Protein AF-W1IWT3-F1 (afdb_monomer)

Organism: NCBI:txid1427518

Foldseek 3Di:
DVCQVVVVPDDPDDLVNQLLVLLLVLLLLVLLALVVAPPDDPVLSQVLLLLSLLSNVVSTPDDPCVSPQWDDDQLFIARPPVRHGPLVVLLCVLVVCLVCVVVCVVPDPDHNVVSVVVNVVVNVSNCSSSNNDHRDADDDDPVCNPLSCLLSHLNVVVVCCVVDVLVLLVVLLVLLVCLVPDPVSVSSSLSNLVSCLSVPCQVPVCVVVVNCVSCVVPVVSSLSSLCSNVSNYCSNVVSCVVVVDPVVVVCVSVVSVVVVVVD

Structure (mmCIF, N/CA/C/O backbone):
data_AF-W1IWT3-F1
#
_entry.id   AF-W1IWT3-F1
#
loop_
_atom_site.group_PDB
_atom_site.id
_atom_site.type_symbol
_atom_site.label_atom_id
_atom_site.label_alt_id
_atom_site.label_comp_id
_atom_site.label_asym_id
_atom_site.label_entity_id
_atom_site.label_seq_id
_atom_site.pdbx_PDB_ins_code
_atom_site.Cartn_x
_atom_site.Cartn_y
_atom_site.Cartn_z
_atom_site.occupancy
_atom_site.B_iso_or_equiv
_atom_site.auth_seq_id
_atom_site.auth_comp_id
_atom_site.auth_asym_id
_atom_site.auth_atom_id
_atom_site.pdbx_PDB_model_num
ATOM 1 N N . MET A 1 1 ? -10.321 -7.829 17.998 1.00 39.50 1 MET A N 1
ATOM 2 C CA . MET A 1 1 ? -10.446 -7.468 16.570 1.00 39.50 1 MET A CA 1
ATOM 3 C C . MET A 1 1 ? -9.778 -6.123 16.273 1.00 39.50 1 MET A C 1
ATOM 5 O O . MET A 1 1 ? -8.648 -6.166 15.825 1.00 39.50 1 MET A O 1
ATOM 9 N N . LEU A 1 2 ? -10.320 -4.944 16.637 1.00 37.62 2 LEU A N 1
ATOM 10 C CA . LEU A 1 2 ? -9.554 -3.678 16.504 1.00 37.62 2 LEU A CA 1
ATOM 11 C C . LEU A 1 2 ? -8.536 -3.458 17.631 1.00 37.62 2 LEU A C 1
ATOM 13 O O . LEU A 1 2 ? -7.465 -2.928 17.389 1.00 37.62 2 LEU A O 1
ATOM 17 N N . TRP A 1 3 ? -8.787 -4.000 18.828 1.00 36.31 3 TRP A N 1
ATOM 18 C CA . TRP A 1 3 ? -7.726 -4.159 19.831 1.00 36.31 3 TRP A CA 1
ATOM 19 C C . TRP A 1 3 ? -6.602 -5.068 19.340 1.00 36.31 3 TRP A C 1
ATOM 21 O O . TRP A 1 3 ? -5.485 -4.867 19.757 1.00 36.31 3 TRP A O 1
ATOM 31 N N . THR A 1 4 ? -6.859 -5.980 18.402 1.00 43.28 4 THR A N 1
ATOM 32 C CA . THR A 1 4 ? -5.833 -6.805 17.745 1.00 43.28 4 THR A CA 1
ATOM 33 C C . THR A 1 4 ? -5.106 -6.019 16.638 1.00 43.28 4 THR A C 1
ATOM 35 O O . THR A 1 4 ? -3.914 -6.210 16.413 1.00 43.28 4 THR A O 1
ATOM 38 N N . ILE A 1 5 ? -5.804 -5.074 15.994 1.00 42.94 5 ILE A N 1
ATOM 39 C CA . ILE A 1 5 ? -5.255 -4.104 15.027 1.00 42.94 5 ILE A CA 1
ATOM 40 C C . ILE A 1 5 ? -4.389 -3.029 15.717 1.00 42.94 5 ILE A C 1
ATOM 42 O O . ILE A 1 5 ? -3.352 -2.638 15.177 1.00 42.94 5 ILE A O 1
ATOM 46 N N . ASN A 1 6 ? -4.758 -2.632 16.942 1.00 37.22 6 ASN A N 1
ATOM 47 C CA . ASN A 1 6 ? -4.047 -1.670 17.792 1.00 37.22 6 ASN A CA 1
ATOM 48 C C . ASN A 1 6 ? -2.976 -2.317 18.693 1.00 37.22 6 ASN A C 1
ATOM 50 O O . ASN A 1 6 ? -1.959 -1.685 18.958 1.00 37.22 6 ASN A O 1
ATOM 54 N N . SER A 1 7 ? -3.143 -3.567 19.147 1.00 36.59 7 SER A N 1
ATOM 55 C CA . SER A 1 7 ? -2.173 -4.264 20.019 1.00 36.59 7 SER A CA 1
ATOM 56 C C . SER A 1 7 ? -0.968 -4.832 19.269 1.00 36.59 7 SER A C 1
ATOM 58 O O . SER A 1 7 ? -0.106 -5.454 19.878 1.00 36.59 7 SER A O 1
ATOM 60 N N . THR A 1 8 ? -0.908 -4.665 17.949 1.00 43.06 8 THR A N 1
ATOM 61 C CA . THR A 1 8 ? 0.156 -5.194 17.078 1.00 43.06 8 THR A CA 1
ATOM 62 C C . THR A 1 8 ? 1.113 -4.113 16.592 1.00 43.06 8 THR A C 1
ATOM 64 O O . THR A 1 8 ? 1.768 -4.272 15.568 1.00 43.06 8 THR A O 1
ATOM 67 N N . LEU A 1 9 ? 1.241 -3.021 17.350 1.00 41.75 9 LEU A N 1
ATOM 68 C CA . LEU A 1 9 ? 2.399 -2.127 17.243 1.00 41.75 9 LEU A CA 1
ATOM 69 C C . LEU A 1 9 ? 3.684 -2.740 17.834 1.00 41.75 9 LEU A C 1
ATOM 71 O O . LEU A 1 9 ? 4.728 -2.102 17.788 1.00 41.75 9 LEU A O 1
ATOM 75 N N . VAL A 1 10 ? 3.634 -3.976 18.350 1.00 42.78 10 VAL A N 1
ATOM 76 C CA . VAL A 1 10 ? 4.823 -4.728 18.776 1.00 42.78 10 VAL A CA 1
ATOM 77 C C . VAL A 1 10 ? 4.718 -6.196 18.327 1.00 42.78 10 VAL A C 1
ATOM 79 O O . VAL A 1 10 ? 4.226 -7.033 19.086 1.00 42.78 10 VAL A O 1
ATOM 82 N N . PRO A 1 11 ? 5.135 -6.562 17.101 1.00 43.72 11 PRO A N 1
ATOM 83 C CA . PRO A 1 11 ? 5.424 -7.952 16.781 1.00 43.72 11 PRO A CA 1
ATOM 84 C C . PRO A 1 11 ? 6.777 -8.343 17.393 1.00 43.72 11 PRO A C 1
ATOM 86 O O . PRO A 1 11 ? 7.713 -7.547 17.426 1.00 43.72 11 PRO A O 1
ATOM 89 N N . GLY A 1 12 ? 6.880 -9.577 17.887 1.00 44.62 12 GLY A N 1
ATOM 90 C CA . GLY A 1 12 ? 8.150 -10.148 18.329 1.00 44.62 12 GLY A CA 1
ATOM 91 C C . GLY A 1 12 ? 9.178 -10.189 17.193 1.00 44.62 12 GLY A C 1
ATOM 92 O O . GLY A 1 12 ? 8.831 -10.472 16.048 1.00 44.62 12 GLY A O 1
ATOM 93 N N . TYR A 1 13 ? 10.433 -9.903 17.544 1.00 41.72 13 TYR A N 1
ATOM 94 C CA . TYR A 1 13 ? 11.598 -9.847 16.661 1.00 41.72 13 TYR A CA 1
ATOM 95 C C . TYR A 1 13 ? 11.770 -11.134 15.827 1.00 41.72 13 TYR A C 1
ATOM 97 O O . TYR A 1 13 ? 12.190 -12.167 16.348 1.00 41.72 13 TYR A O 1
ATOM 105 N N . GLY A 1 14 ? 11.481 -11.074 14.526 1.00 50.44 14 GLY A N 1
ATOM 106 C CA . GLY A 1 14 ? 11.792 -12.123 13.548 1.00 50.44 14 GLY A CA 1
ATOM 107 C C . GLY A 1 14 ? 11.745 -11.558 12.127 1.00 50.44 14 GLY A C 1
ATOM 108 O O . GLY A 1 14 ? 11.046 -10.592 11.898 1.00 50.44 14 GLY A O 1
ATOM 109 N N . GLN A 1 15 ? 12.446 -12.127 11.142 1.00 48.53 15 GLN A N 1
ATOM 110 C CA . GLN A 1 15 ? 12.580 -11.507 9.800 1.00 48.53 15 GLN A CA 1
ATOM 111 C C . GLN A 1 15 ? 11.248 -11.199 9.077 1.00 48.53 15 GLN A C 1
ATOM 113 O O . GLN A 1 15 ? 11.173 -10.251 8.302 1.00 48.53 15 GLN A O 1
ATOM 118 N N . TYR A 1 16 ? 10.173 -11.943 9.358 1.00 56.06 16 TYR A N 1
ATOM 119 C CA . TYR A 1 16 ? 8.837 -11.653 8.821 1.00 56.06 16 TYR A CA 1
ATOM 120 C C . TYR A 1 16 ? 8.133 -10.475 9.521 1.00 56.06 16 TYR A C 1
ATOM 122 O O . TYR A 1 16 ? 7.134 -9.978 9.003 1.00 56.06 16 TYR A O 1
ATOM 130 N N . SER A 1 17 ? 8.622 -10.014 10.681 1.00 70.25 17 SER A N 1
ATOM 131 C CA . SER A 1 17 ? 8.074 -8.840 11.368 1.00 70.25 17 SER A CA 1
ATOM 132 C C . SER A 1 17 ? 8.295 -7.581 10.551 1.00 70.25 17 SER A C 1
ATOM 134 O O . SER A 1 17 ? 7.354 -6.815 10.388 1.00 70.25 17 SER A O 1
ATOM 136 N N . ASP A 1 18 ? 9.487 -7.395 9.989 1.00 79.12 18 ASP A N 1
ATOM 137 C CA . ASP A 1 18 ? 9.846 -6.144 9.315 1.00 79.12 18 ASP A CA 1
ATOM 138 C C . ASP A 1 18 ? 9.091 -5.993 7.993 1.00 79.12 18 ASP A C 1
ATOM 140 O O . ASP A 1 18 ? 8.505 -4.943 7.731 1.00 79.12 18 ASP A O 1
ATOM 144 N N . MET A 1 19 ? 8.991 -7.079 7.222 1.00 84.69 19 MET A N 1
ATOM 145 C CA . MET A 1 19 ? 8.168 -7.131 6.012 1.00 84.69 19 MET A CA 1
ATOM 146 C C . MET A 1 19 ? 6.685 -6.884 6.327 1.00 84.69 19 MET A C 1
ATOM 148 O O . MET A 1 19 ? 6.040 -6.075 5.664 1.00 84.69 19 MET A O 1
ATOM 152 N N . ASN A 1 20 ? 6.132 -7.515 7.372 1.00 86.19 20 ASN A N 1
ATOM 153 C CA . ASN A 1 20 ? 4.738 -7.286 7.767 1.00 86.19 20 ASN A CA 1
ATOM 154 C C . ASN A 1 20 ? 4.497 -5.848 8.245 1.00 86.19 20 ASN A C 1
ATOM 156 O O . ASN A 1 20 ? 3.471 -5.256 7.912 1.00 86.19 20 ASN A O 1
ATOM 160 N N . VAL A 1 21 ? 5.432 -5.271 9.005 1.00 85.88 21 VAL A N 1
ATOM 161 C CA . VAL A 1 21 ? 5.373 -3.874 9.460 1.00 85.88 21 VAL A CA 1
ATOM 162 C C . VAL A 1 21 ? 5.395 -2.930 8.261 1.00 85.88 21 VAL A C 1
ATOM 164 O O . VAL A 1 21 ? 4.536 -2.047 8.168 1.00 85.88 21 VAL A O 1
ATOM 167 N N . PHE A 1 22 ? 6.317 -3.145 7.318 1.00 90.56 22 PHE A N 1
ATOM 168 C CA . PHE A 1 22 ? 6.387 -2.368 6.087 1.00 90.56 22 PHE A CA 1
ATOM 169 C C . PHE A 1 22 ? 5.088 -2.488 5.288 1.00 90.56 22 PHE A C 1
ATOM 171 O O . PHE A 1 22 ? 4.460 -1.474 4.992 1.00 90.56 22 PHE A O 1
ATOM 178 N N . MET A 1 23 ? 4.628 -3.708 5.001 1.00 92.44 23 MET A N 1
ATOM 179 C CA . MET A 1 23 ? 3.409 -3.952 4.229 1.00 92.44 23 MET A CA 1
ATOM 180 C C . MET A 1 23 ? 2.166 -3.346 4.879 1.00 92.44 23 MET A C 1
ATOM 182 O O . MET A 1 23 ? 1.329 -2.783 4.170 1.00 92.44 23 MET A O 1
ATOM 186 N N . LYS A 1 24 ? 2.040 -3.431 6.210 1.00 91.75 24 LYS A N 1
ATOM 187 C CA . LYS A 1 24 ? 0.944 -2.812 6.965 1.00 91.75 24 LYS A CA 1
ATOM 188 C C . LYS A 1 24 ? 0.952 -1.300 6.769 1.00 91.75 24 LYS A C 1
ATOM 190 O O . LYS A 1 24 ? -0.075 -0.725 6.409 1.00 91.75 24 LYS A O 1
ATOM 195 N N . GLY A 1 25 ? 2.110 -0.669 6.977 1.00 92.81 25 GLY A N 1
ATOM 196 C CA . GLY A 1 25 ? 2.286 0.776 6.829 1.00 92.81 25 GLY A CA 1
ATOM 197 C C . GLY A 1 25 ? 2.063 1.252 5.394 1.00 92.81 25 GLY A C 1
ATOM 198 O O . GLY A 1 25 ? 1.295 2.186 5.170 1.00 92.81 25 GLY A O 1
ATOM 199 N N . TYR A 1 26 ? 2.665 0.567 4.422 1.00 95.75 26 TYR A N 1
ATOM 200 C CA . TYR A 1 26 ? 2.516 0.860 3.001 1.00 95.75 26 TYR A CA 1
ATOM 201 C C . TYR A 1 26 ? 1.058 0.721 2.555 1.00 95.75 26 TYR A C 1
ATOM 203 O O . TYR A 1 26 ? 0.498 1.663 2.004 1.00 95.75 26 TYR A O 1
ATOM 211 N N . SER A 1 27 ? 0.402 -0.402 2.862 1.00 95.88 27 SER A N 1
ATOM 212 C CA . S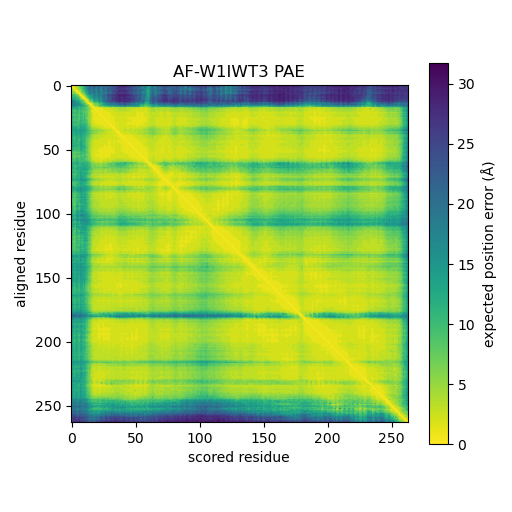ER A 1 27 ? -1.000 -0.622 2.484 1.00 95.88 27 SER A CA 1
ATOM 213 C C . SER A 1 27 ? -1.917 0.442 3.091 1.00 95.88 27 SER A C 1
ATOM 215 O O . SER A 1 27 ? -2.782 0.979 2.403 1.00 95.88 27 SER A O 1
ATOM 217 N N . PHE A 1 28 ? -1.699 0.806 4.359 1.00 95.12 28 PHE A N 1
ATOM 218 C CA . PHE A 1 28 ? -2.460 1.864 5.022 1.00 95.12 28 PHE A CA 1
ATOM 219 C C . PHE A 1 28 ? -2.240 3.244 4.380 1.00 95.12 28 PHE A C 1
ATOM 221 O O . PHE A 1 28 ? -3.201 3.982 4.154 1.00 95.12 28 PHE A O 1
ATOM 228 N N . LEU A 1 29 ? -0.993 3.576 4.025 1.00 95.12 29 LEU A N 1
ATOM 229 C CA . LEU A 1 29 ? -0.656 4.793 3.284 1.00 95.12 29 LEU A CA 1
ATOM 230 C C . LEU A 1 29 ? -1.381 4.831 1.932 1.00 95.12 29 LEU A C 1
ATOM 232 O O . LEU A 1 29 ? -2.058 5.818 1.636 1.00 95.12 29 LEU A O 1
ATOM 236 N N . GLN A 1 30 ? -1.302 3.751 1.152 1.00 96.19 30 GLN A N 1
ATOM 237 C CA . GLN A 1 30 ? -1.914 3.680 -0.175 1.00 96.19 30 GLN A CA 1
ATOM 238 C C . GLN A 1 30 ? -3.446 3.746 -0.117 1.00 96.19 30 GLN A C 1
ATOM 240 O O . GLN A 1 30 ? -4.051 4.468 -0.912 1.00 96.19 30 GLN A O 1
ATOM 245 N N . LEU A 1 31 ? -4.091 3.100 0.864 1.00 95.69 31 LEU A N 1
ATOM 246 C CA . LEU A 1 31 ? -5.545 3.203 1.078 1.00 95.69 31 LEU A CA 1
ATOM 247 C C . LEU A 1 31 ? -6.011 4.659 1.251 1.00 95.69 31 LEU A C 1
ATOM 249 O O . LEU A 1 31 ? -7.065 5.041 0.741 1.00 95.69 31 LEU A O 1
ATOM 253 N N . SER A 1 32 ? -5.180 5.507 1.866 1.00 94.62 32 SER A N 1
ATOM 254 C CA . SER A 1 32 ? -5.460 6.941 2.007 1.00 94.62 32 SER A CA 1
ATOM 255 C C . SER A 1 32 ? -5.360 7.735 0.690 1.00 94.62 32 SER A C 1
ATOM 257 O O . SER A 1 32 ? -5.874 8.855 0.587 1.00 94.62 32 SER A O 1
ATOM 259 N N . HIS A 1 33 ? -4.688 7.193 -0.330 1.00 93.69 33 HIS A N 1
ATOM 260 C CA . HIS A 1 33 ? -4.385 7.891 -1.583 1.00 93.69 33 HIS A CA 1
ATOM 261 C C . HIS A 1 33 ? -5.319 7.519 -2.740 1.00 93.69 33 HIS A C 1
ATOM 263 O O . HIS A 1 33 ? -5.740 8.419 -3.470 1.00 93.69 33 HIS A O 1
ATOM 269 N N . ILE A 1 34 ? -5.653 6.233 -2.905 1.00 92.62 34 ILE A N 1
ATOM 270 C CA . ILE A 1 34 ? -6.257 5.654 -4.129 1.00 92.62 34 ILE A CA 1
ATOM 271 C C . ILE A 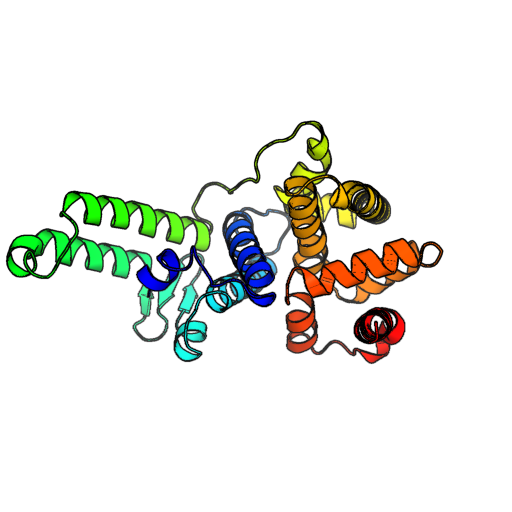1 34 ? -7.532 6.368 -4.577 1.00 92.62 34 ILE A C 1
ATOM 273 O O . ILE A 1 34 ? -7.689 6.703 -5.754 1.00 92.62 34 ILE A O 1
ATOM 277 N N . ASN A 1 35 ? -8.451 6.637 -3.646 1.00 88.44 35 ASN A N 1
ATOM 278 C CA . ASN A 1 35 ? -9.740 7.250 -3.985 1.00 88.44 35 ASN A CA 1
ATOM 279 C C . ASN A 1 35 ? -9.579 8.640 -4.615 1.00 88.44 35 ASN A C 1
ATOM 281 O O . ASN A 1 35 ? -10.375 9.026 -5.473 1.00 88.44 35 ASN A O 1
ATOM 285 N N . ASN A 1 36 ? -8.507 9.338 -4.242 1.00 86.38 36 ASN A N 1
ATOM 286 C CA . ASN A 1 36 ? -8.180 10.700 -4.639 1.00 86.38 36 ASN A CA 1
ATOM 287 C C . ASN A 1 36 ? -7.185 10.769 -5.820 1.00 86.38 36 ASN A C 1
ATOM 289 O O . ASN A 1 36 ? -6.533 11.802 -5.993 1.00 86.38 36 ASN A O 1
ATOM 293 N N . SER A 1 37 ? -6.970 9.668 -6.545 1.00 91.88 37 SER A N 1
ATOM 294 C CA . SER A 1 37 ? -6.194 9.650 -7.793 1.00 91.88 37 SER A CA 1
ATOM 295 C C . SER A 1 37 ? -7.093 10.021 -8.971 1.00 91.88 37 SER A C 1
ATOM 297 O O . SER A 1 37 ? -8.147 9.421 -9.138 1.00 91.88 37 SER A O 1
ATOM 299 N N . ASP A 1 38 ? -6.700 10.964 -9.813 1.00 93.44 38 ASP A N 1
ATOM 300 C CA . ASP A 1 38 ? -7.428 11.287 -11.047 1.00 93.44 38 ASP A CA 1
ATOM 301 C C . ASP A 1 38 ? -6.925 10.478 -12.249 1.00 93.44 38 ASP A C 1
ATOM 303 O O . ASP A 1 38 ? -7.599 10.404 -13.276 1.00 93.44 38 ASP A O 1
ATOM 307 N N . TYR A 1 39 ? -5.744 9.864 -12.134 1.00 94.50 39 TYR A N 1
ATOM 308 C CA . TYR A 1 39 ? -5.162 9.053 -13.200 1.00 94.50 39 TYR A CA 1
ATOM 309 C C . TYR A 1 39 ? -5.810 7.665 -13.300 1.00 94.50 39 TYR A C 1
ATOM 311 O O . TYR A 1 39 ? -6.005 7.141 -14.396 1.00 94.50 39 TYR A O 1
ATOM 319 N N . LEU A 1 40 ? -6.156 7.059 -12.160 1.00 95.62 40 LEU A N 1
ATOM 320 C CA . LEU A 1 40 ? -6.723 5.713 -12.118 1.00 95.62 40 LEU A CA 1
ATOM 321 C C . LEU A 1 40 ? -8.208 5.700 -12.494 1.00 95.62 40 LEU A C 1
ATOM 323 O O . LEU A 1 40 ? -9.020 6.467 -11.968 1.00 95.62 40 LEU A O 1
ATOM 327 N N . THR A 1 41 ? -8.598 4.743 -13.336 1.00 95.44 41 THR A N 1
ATOM 328 C CA . THR A 1 41 ? -10.016 4.472 -13.606 1.00 95.44 41 THR A CA 1
ATOM 329 C C . THR A 1 41 ? -10.724 3.941 -12.357 1.00 95.44 41 THR A C 1
ATOM 331 O O . THR A 1 41 ? -10.102 3.384 -11.452 1.00 95.44 41 THR A O 1
ATOM 334 N N . LYS A 1 42 ? -12.060 4.036 -12.315 1.00 94.62 42 LYS A N 1
ATOM 335 C CA . LYS A 1 42 ? -12.857 3.503 -11.197 1.00 94.62 42 LYS A CA 1
ATOM 336 C C . LYS A 1 42 ? -12.559 2.023 -10.912 1.00 94.62 42 LYS A C 1
ATOM 338 O O . LYS A 1 42 ? -12.361 1.664 -9.759 1.00 94.62 42 LYS A O 1
ATOM 343 N N . LYS A 1 43 ? -12.466 1.194 -11.958 1.00 94.12 43 LYS A N 1
ATOM 344 C CA . LYS A 1 43 ? -12.164 -0.239 -11.828 1.00 94.12 43 LYS A CA 1
ATOM 345 C C . LYS A 1 43 ? -10.770 -0.473 -11.239 1.00 94.12 43 LYS A C 1
ATOM 347 O O . LYS A 1 43 ? -10.625 -1.288 -10.339 1.00 94.12 43 LYS A O 1
ATOM 352 N N . GLN A 1 44 ? -9.763 0.262 -11.714 1.00 95.25 44 GLN A N 1
ATOM 353 C CA . GLN A 1 44 ? -8.398 0.165 -11.188 1.00 95.25 44 GLN A CA 1
ATOM 354 C C . GLN A 1 44 ? -8.319 0.589 -9.718 1.00 95.25 44 GLN A C 1
ATOM 356 O O . GLN A 1 44 ? -7.631 -0.059 -8.935 1.00 95.25 44 GLN A O 1
ATOM 361 N N . LYS A 1 45 ? -9.049 1.644 -9.329 1.00 95.56 45 LYS A N 1
ATOM 362 C CA . LYS A 1 45 ? -9.149 2.066 -7.925 1.00 95.56 45 LYS A CA 1
ATOM 363 C C . LYS A 1 45 ? -9.753 0.975 -7.048 1.00 95.56 45 LYS A C 1
ATOM 365 O O . LYS A 1 45 ? -9.233 0.727 -5.970 1.00 95.56 45 LYS A O 1
ATOM 370 N N . GLU A 1 46 ? -10.835 0.343 -7.498 1.00 94.38 46 GLU A N 1
ATOM 371 C CA . GLU A 1 46 ? -11.486 -0.751 -6.769 1.00 94.38 46 GLU A CA 1
ATOM 372 C C . GLU A 1 46 ? -10.546 -1.959 -6.627 1.00 94.38 46 GLU A C 1
ATOM 374 O O . GLU A 1 46 ? -10.313 -2.403 -5.508 1.00 94.38 46 GLU A O 1
ATOM 379 N N . GLU A 1 47 ? -9.923 -2.412 -7.723 1.00 93.56 47 GLU A N 1
ATOM 380 C CA . GLU A 1 47 ? -8.963 -3.531 -7.727 1.00 93.56 47 GLU A CA 1
ATOM 381 C C . GLU A 1 47 ? -7.786 -3.287 -6.770 1.00 93.56 47 GLU A C 1
ATOM 383 O O . GLU A 1 47 ? -7.474 -4.133 -5.933 1.00 93.56 47 GLU A O 1
ATOM 388 N N . ILE A 1 48 ? -7.151 -2.114 -6.855 1.00 95.19 48 ILE A N 1
ATOM 389 C CA . ILE A 1 48 ? -6.000 -1.780 -6.009 1.00 95.19 48 ILE A CA 1
ATOM 390 C C . ILE A 1 48 ? -6.404 -1.566 -4.548 1.00 95.19 48 ILE A C 1
ATOM 392 O O . ILE A 1 48 ? -5.679 -1.977 -3.642 1.00 95.19 48 ILE A O 1
ATOM 396 N N . ARG A 1 49 ? -7.552 -0.935 -4.286 1.00 95.94 49 ARG A N 1
ATOM 397 C CA . ARG A 1 49 ? -8.045 -0.761 -2.915 1.00 95.94 49 ARG A CA 1
ATOM 398 C C . ARG A 1 49 ? -8.279 -2.112 -2.256 1.00 95.94 49 ARG A C 1
ATOM 400 O O . ARG A 1 49 ? -7.833 -2.309 -1.129 1.00 95.94 49 ARG A O 1
ATOM 407 N N . ASP A 1 50 ? -8.952 -3.026 -2.945 1.00 94.06 50 ASP A N 1
ATOM 408 C CA . ASP A 1 50 ? -9.247 -4.348 -2.402 1.00 94.06 50 ASP A CA 1
ATOM 409 C C . ASP A 1 50 ? -7.941 -5.137 -2.189 1.00 94.06 50 ASP A C 1
ATOM 411 O O . ASP A 1 50 ? -7.758 -5.752 -1.137 1.00 94.06 50 ASP A O 1
ATOM 415 N N . PHE A 1 51 ? -6.973 -5.013 -3.108 1.00 94.88 51 PHE A N 1
ATOM 416 C CA . PHE A 1 51 ? -5.624 -5.569 -2.956 1.00 94.88 51 PHE A CA 1
ATOM 417 C C . PHE A 1 51 ? -4.906 -5.051 -1.700 1.00 94.88 51 PHE A C 1
ATOM 419 O O . PHE A 1 51 ? -4.416 -5.850 -0.898 1.00 94.88 51 PHE A O 1
ATOM 426 N N . PHE A 1 52 ? -4.840 -3.734 -1.490 1.00 95.88 52 PHE A N 1
ATOM 427 C CA . PHE A 1 52 ? -4.157 -3.176 -0.320 1.00 95.88 52 PHE A CA 1
ATOM 428 C C . PHE A 1 52 ? -4.897 -3.438 0.978 1.00 95.88 52 PHE A C 1
ATOM 430 O O . PHE A 1 52 ? -4.264 -3.693 1.997 1.00 95.88 52 PHE A O 1
ATOM 437 N N . PHE A 1 53 ? -6.224 -3.411 0.965 1.00 95.00 53 PHE A N 1
ATOM 438 C CA . PHE A 1 53 ? -6.994 -3.717 2.157 1.00 95.00 53 PHE A CA 1
ATOM 439 C C . PHE A 1 53 ? -6.815 -5.174 2.594 1.00 95.00 53 PHE A C 1
ATOM 441 O O . PHE A 1 53 ? -6.614 -5.425 3.782 1.00 95.00 53 PHE A O 1
ATOM 448 N N . TRP A 1 54 ? -6.778 -6.115 1.646 1.00 92.75 54 TRP A N 1
ATOM 449 C CA . TRP A 1 54 ? -6.471 -7.511 1.949 1.00 92.75 54 TRP A CA 1
ATOM 450 C C . TRP A 1 54 ? -5.093 -7.651 2.609 1.00 92.75 54 TRP A C 1
ATOM 452 O O . TRP A 1 54 ? -4.982 -8.271 3.663 1.00 92.75 54 TRP A O 1
ATOM 462 N N . HIS A 1 55 ? -4.049 -7.014 2.064 1.00 92.06 55 HIS A N 1
ATOM 463 C CA . HIS A 1 55 ? -2.706 -7.076 2.658 1.00 92.06 55 HIS A CA 1
ATOM 464 C C . HIS A 1 55 ? -2.610 -6.336 3.996 1.00 92.06 55 HIS A C 1
ATOM 466 O O . HIS A 1 55 ? -1.920 -6.785 4.913 1.00 92.06 55 HIS A O 1
ATOM 472 N N . PHE A 1 56 ? -3.339 -5.231 4.146 1.00 92.31 56 PHE A N 1
ATOM 473 C CA . PHE A 1 56 ? -3.473 -4.560 5.427 1.00 92.31 56 PHE A CA 1
ATOM 474 C C . PHE A 1 56 ? -4.042 -5.521 6.472 1.00 92.31 56 PHE A C 1
ATOM 476 O O . PHE A 1 56 ? -3.453 -5.644 7.537 1.00 92.31 56 PHE A O 1
ATOM 483 N N . LEU A 1 57 ? -5.114 -6.267 6.185 1.00 89.81 57 LEU A N 1
ATOM 484 C CA . LEU A 1 57 ? -5.636 -7.274 7.114 1.00 89.81 57 LEU A CA 1
ATOM 485 C C . LEU A 1 57 ? -4.682 -8.462 7.300 1.00 89.81 57 LEU A C 1
ATOM 487 O O . LEU A 1 57 ? -4.472 -8.879 8.433 1.00 89.81 57 LEU A O 1
ATOM 491 N N . TYR A 1 58 ? -4.058 -8.954 6.229 1.00 87.56 58 TYR A N 1
ATOM 492 C CA . TYR A 1 58 ? -3.120 -10.086 6.245 1.00 87.56 58 TYR A CA 1
ATOM 493 C C . TYR A 1 58 ? -1.942 -9.881 7.201 1.00 87.56 58 TYR A C 1
ATOM 495 O O . TYR A 1 58 ? -1.478 -10.816 7.843 1.00 87.56 58 TYR A O 1
ATOM 503 N N . THR A 1 59 ? -1.477 -8.641 7.336 1.00 86.94 59 THR A N 1
ATOM 504 C CA . THR A 1 59 ? -0.380 -8.290 8.253 1.00 86.94 59 THR A CA 1
ATOM 505 C C . THR A 1 59 ? -0.799 -8.225 9.728 1.00 86.94 59 THR A C 1
ATOM 507 O O . THR A 1 59 ? 0.043 -8.009 10.602 1.00 86.94 59 THR A O 1
ATOM 510 N N . HIS A 1 60 ? -2.083 -8.427 10.038 1.00 79.00 60 HIS A N 1
ATOM 511 C CA . HIS A 1 60 ? -2.584 -8.578 11.401 1.00 79.00 60 HIS A CA 1
ATOM 512 C C . HIS A 1 60 ? -2.692 -10.061 11.783 1.00 79.00 60 HIS A C 1
ATOM 514 O O . HIS A 1 60 ? -2.894 -10.908 10.917 1.00 79.00 60 HIS A O 1
ATOM 520 N N . PRO A 1 61 ? -2.623 -10.411 13.080 1.00 72.44 61 PRO A N 1
ATOM 521 C CA . PRO A 1 61 ? -2.830 -11.778 13.543 1.00 72.44 61 PRO A CA 1
ATOM 522 C C . PRO A 1 61 ? -4.331 -12.097 13.539 1.00 72.44 61 PRO A C 1
ATOM 524 O O . PRO A 1 61 ? -4.993 -12.141 14.578 1.00 72.44 61 PRO A O 1
ATOM 527 N N . VAL A 1 62 ? -4.879 -12.247 12.338 1.00 72.25 62 VAL A N 1
ATOM 528 C CA . VAL A 1 62 ? -6.275 -12.576 12.063 1.00 72.25 62 VAL A CA 1
ATOM 529 C C . VAL A 1 62 ? -6.357 -13.956 11.407 1.00 72.25 62 VAL A C 1
ATOM 531 O O . VAL A 1 62 ? -5.402 -14.407 10.777 1.00 72.25 62 VAL A O 1
ATOM 534 N N . ASN A 1 63 ? -7.476 -14.660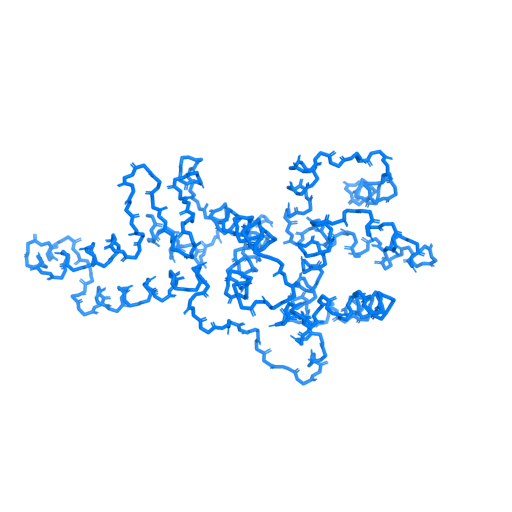 11.590 1.00 75.56 63 ASN A N 1
ATOM 535 C CA . ASN A 1 63 ? -7.720 -15.931 10.904 1.00 75.56 63 ASN A CA 1
ATOM 536 C C . ASN A 1 63 ? -8.219 -15.690 9.465 1.00 75.56 63 ASN A C 1
ATOM 538 O O . ASN A 1 63 ? -8.588 -14.573 9.103 1.00 75.56 63 ASN A O 1
ATOM 542 N N . GLU A 1 64 ? -8.257 -16.752 8.658 1.00 75.62 64 GLU A N 1
ATOM 543 C CA . GLU A 1 64 ? -8.744 -16.710 7.269 1.00 75.62 64 GLU A CA 1
ATOM 544 C C . GLU A 1 64 ? -10.180 -16.176 7.166 1.00 75.62 64 GLU A C 1
ATOM 546 O O . GLU A 1 64 ? -10.468 -15.328 6.329 1.00 75.62 64 GLU A O 1
ATOM 551 N N . GLU A 1 65 ? -11.054 -16.581 8.088 1.00 79.25 65 GLU A N 1
ATOM 552 C CA . GLU A 1 65 ? -12.428 -16.074 8.174 1.00 79.25 65 GLU A CA 1
ATOM 553 C C . GLU A 1 65 ? -12.468 -14.542 8.292 1.00 79.25 65 GLU A C 1
ATOM 555 O O . GLU A 1 65 ? -13.248 -13.882 7.614 1.00 79.25 65 GLU A O 1
ATOM 560 N N . THR A 1 66 ? -11.586 -13.952 9.101 1.00 78.31 66 THR A N 1
ATOM 561 C CA . THR A 1 66 ? -11.510 -12.495 9.272 1.00 78.31 66 THR A CA 1
ATOM 562 C C . THR A 1 66 ? -10.919 -11.796 8.045 1.00 78.31 66 THR A C 1
ATOM 564 O O . THR A 1 66 ? -11.271 -10.644 7.793 1.00 78.31 66 THR A O 1
ATO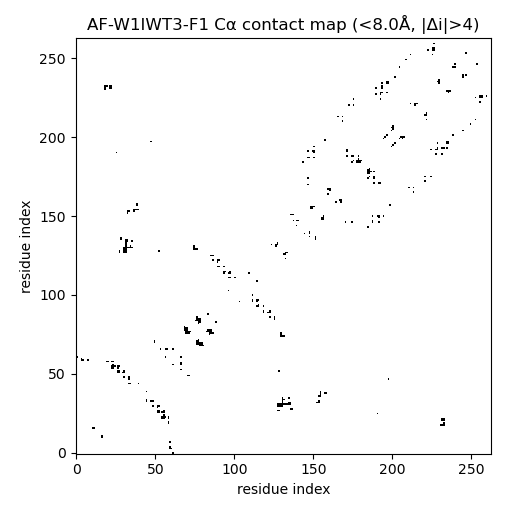M 567 N N . LEU A 1 67 ? -10.040 -12.451 7.277 1.00 81.31 67 LEU A N 1
ATOM 568 C CA . LEU A 1 67 ? -9.500 -11.876 6.036 1.00 81.31 67 LEU A CA 1
ATOM 569 C C . LEU A 1 67 ? -10.588 -11.674 4.980 1.00 81.31 67 LEU A C 1
ATOM 571 O O . LEU A 1 67 ? -10.571 -10.668 4.277 1.00 81.31 67 LEU A O 1
ATOM 575 N N . GLU A 1 68 ? -11.556 -12.585 4.928 1.00 85.31 68 GLU A N 1
ATOM 576 C CA . GLU A 1 68 ? -12.648 -12.571 3.947 1.00 85.31 68 GLU A CA 1
ATOM 577 C C . GLU A 1 68 ? -13.951 -11.956 4.506 1.00 85.31 68 GLU A C 1
ATOM 579 O O . GLU A 1 68 ? -14.937 -11.760 3.793 1.00 85.31 68 GLU A O 1
ATOM 584 N N . ALA A 1 69 ? -13.960 -11.587 5.789 1.00 87.88 69 ALA A N 1
ATOM 585 C CA . ALA A 1 69 ? -15.123 -11.051 6.496 1.00 87.88 69 ALA A CA 1
ATOM 586 C C . ALA A 1 69 ? -15.552 -9.642 6.058 1.00 87.88 69 ALA A C 1
ATOM 588 O O . ALA A 1 69 ? -16.640 -9.187 6.426 1.00 87.88 69 ALA A O 1
ATOM 589 N N . PHE A 1 70 ? -14.710 -8.915 5.327 1.00 92.19 70 PHE A N 1
ATOM 590 C CA . PHE A 1 70 ? -14.920 -7.502 5.031 1.00 92.19 70 PHE A CA 1
ATOM 591 C C . PHE A 1 70 ? -14.945 -7.235 3.532 1.00 92.19 70 PHE A C 1
ATOM 593 O O . PHE A 1 70 ? -14.160 -7.788 2.771 1.00 92.19 70 PHE A O 1
ATOM 600 N N . SER A 1 71 ? -15.826 -6.335 3.109 1.00 93.12 71 SER A N 1
ATOM 601 C CA . SER A 1 71 ? -15.922 -5.913 1.714 1.00 93.12 71 SER A CA 1
ATOM 602 C C . SER A 1 71 ? -16.290 -4.442 1.605 1.00 93.12 71 SER A C 1
ATOM 604 O O . SER A 1 71 ? -16.961 -3.871 2.469 1.00 93.12 71 SER A O 1
ATOM 606 N N . PHE A 1 72 ? -15.852 -3.810 0.520 1.00 94.44 72 PHE A N 1
ATOM 607 C CA . PHE A 1 72 ? -16.234 -2.440 0.216 1.00 94.44 72 PHE A CA 1
ATOM 608 C C . PHE A 1 72 ? -17.529 -2.390 -0.591 1.00 94.44 72 PHE A C 1
ATOM 610 O O . PHE A 1 72 ? -17.731 -3.145 -1.542 1.00 94.44 72 PHE A O 1
ATOM 617 N N . ARG A 1 73 ? -18.389 -1.425 -0.263 1.00 92.38 73 ARG A N 1
ATOM 618 C CA . ARG A 1 73 ? -19.555 -1.047 -1.070 1.00 92.38 73 ARG A CA 1
ATOM 619 C C . ARG A 1 73 ? -19.471 0.437 -1.371 1.00 92.38 73 ARG A C 1
ATOM 621 O O . ARG A 1 73 ? -19.647 1.278 -0.492 1.00 92.38 73 ARG A O 1
ATOM 628 N N . GLY A 1 74 ? -19.135 0.770 -2.615 1.00 89.94 74 GLY A N 1
ATOM 629 C CA . GLY A 1 74 ? -18.645 2.115 -2.910 1.00 89.94 74 GLY A CA 1
ATOM 630 C C . GLY A 1 74 ? -17.345 2.355 -2.142 1.00 89.94 74 GLY A C 1
ATOM 631 O O . GLY A 1 74 ? -16.410 1.582 -2.299 1.00 89.94 74 GLY A O 1
ATOM 632 N N . GLN A 1 75 ? -17.288 3.396 -1.310 1.00 91.31 75 GLN A N 1
ATOM 633 C CA . GLN A 1 75 ? -16.135 3.689 -0.442 1.00 91.31 75 GLN A CA 1
ATOM 634 C C . GLN A 1 75 ? -16.320 3.205 1.001 1.00 91.31 75 GLN A C 1
ATOM 636 O O . GLN A 1 75 ? -15.410 3.329 1.811 1.00 91.31 75 GLN A O 1
ATOM 641 N N . ASP A 1 76 ? -17.510 2.731 1.356 1.00 95.19 76 ASP A N 1
ATOM 642 C CA . ASP A 1 76 ? -17.828 2.304 2.713 1.00 95.19 76 ASP A CA 1
ATOM 643 C C . ASP A 1 76 ? -17.366 0.863 2.942 1.00 95.19 76 ASP A C 1
ATOM 645 O O . ASP A 1 76 ? -17.609 -0.008 2.102 1.00 95.19 76 ASP A O 1
ATOM 649 N N . LEU A 1 77 ? -16.735 0.611 4.088 1.00 95.81 77 LEU A N 1
ATOM 650 C CA . LEU A 1 77 ? -16.327 -0.725 4.506 1.00 95.81 77 LEU A CA 1
ATOM 651 C C . LEU A 1 77 ? -17.458 -1.405 5.286 1.00 95.81 77 LEU A C 1
ATOM 653 O O . LEU A 1 77 ? -18.004 -0.848 6.245 1.00 95.81 77 LEU A O 1
ATOM 657 N N . PHE A 1 78 ? -17.782 -2.636 4.903 1.00 95.44 78 PHE A N 1
ATOM 658 C CA . PHE A 1 78 ? -18.814 -3.456 5.527 1.00 95.44 78 PHE A CA 1
ATOM 659 C C . PHE A 1 78 ? -18.231 -4.755 6.068 1.00 95.44 78 PHE A C 1
ATOM 661 O O . PHE A 1 78 ? -17.350 -5.350 5.454 1.00 95.44 78 PHE A O 1
ATOM 668 N N . TYR A 1 79 ? -18.778 -5.217 7.190 1.00 91.75 79 TYR A N 1
ATOM 669 C CA . TYR A 1 79 ? -18.704 -6.620 7.575 1.00 91.75 79 TYR A CA 1
ATOM 670 C C . TYR A 1 79 ? -19.741 -7.390 6.749 1.00 91.75 79 TYR A C 1
ATOM 672 O O . TYR A 1 79 ? -20.943 -7.104 6.830 1.00 91.75 79 TYR A O 1
ATOM 680 N N . SER A 1 80 ? -19.256 -8.298 5.904 1.00 87.25 80 SER A N 1
ATOM 681 C CA . SER A 1 80 ? -19.997 -8.894 4.792 1.00 87.25 80 SER A CA 1
ATOM 682 C C . SER A 1 80 ? -21.224 -9.676 5.262 1.00 87.25 80 SER A C 1
ATOM 684 O O . SER A 1 80 ? -22.320 -9.420 4.762 1.00 87.25 80 SER A O 1
ATOM 686 N N . ASP A 1 81 ? -21.067 -10.540 6.268 1.00 85.19 81 ASP A N 1
ATOM 687 C CA . ASP A 1 81 ? -22.117 -11.474 6.699 1.00 85.19 81 ASP A CA 1
ATOM 688 C C . ASP A 1 81 ? -23.322 -10.773 7.324 1.00 85.19 81 ASP A C 1
ATOM 690 O O . ASP A 1 81 ? -24.471 -11.078 7.006 1.00 85.19 81 ASP A O 1
ATOM 694 N N . ALA A 1 82 ? -23.074 -9.796 8.200 1.00 86.38 82 ALA A N 1
ATOM 695 C CA . ALA A 1 82 ? -24.156 -9.066 8.859 1.00 86.38 82 ALA A CA 1
ATOM 696 C C . ALA A 1 82 ? -24.639 -7.852 8.054 1.00 86.38 82 ALA A C 1
ATOM 698 O O . ALA A 1 82 ? -25.598 -7.197 8.460 1.00 86.38 82 ALA A O 1
ATOM 699 N N . ASN A 1 83 ? -23.979 -7.523 6.936 1.00 91.62 83 ASN A N 1
ATOM 700 C CA . ASN A 1 83 ? -24.241 -6.309 6.168 1.00 91.62 83 ASN A CA 1
ATOM 701 C C . ASN A 1 83 ? -2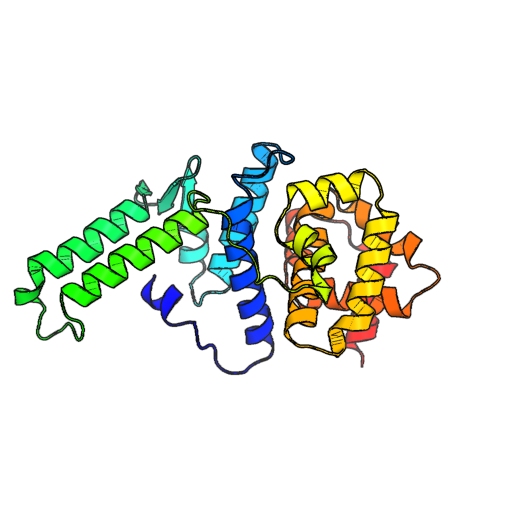4.210 -5.036 7.045 1.00 91.62 83 ASN A C 1
ATOM 703 O O . ASN A 1 83 ? -25.055 -4.144 6.934 1.00 91.62 83 ASN A O 1
ATOM 707 N N . VAL A 1 84 ? -23.233 -4.960 7.949 1.00 93.38 84 VAL A N 1
ATOM 708 C CA . VAL A 1 84 ? -23.086 -3.836 8.880 1.00 93.38 84 VAL A CA 1
ATOM 709 C C . VAL A 1 84 ? -21.912 -2.979 8.448 1.00 93.38 84 VAL A C 1
ATOM 711 O O . VAL A 1 84 ? -20.800 -3.476 8.266 1.00 93.38 84 VAL A O 1
ATOM 714 N N . LYS A 1 85 ? -22.147 -1.673 8.319 1.00 95.50 85 LYS A N 1
ATOM 715 C CA . LYS A 1 85 ? -21.077 -0.712 8.072 1.00 95.50 85 LYS A CA 1
ATOM 716 C C . LYS A 1 85 ? -20.134 -0.684 9.271 1.00 95.50 85 LYS A C 1
ATOM 718 O O . LYS A 1 85 ? -20.564 -0.482 10.409 1.00 95.50 85 LYS A O 1
ATOM 723 N N . VAL A 1 86 ? -18.840 -0.853 9.018 1.00 94.25 86 VAL A N 1
ATOM 724 C CA . VAL A 1 86 ? -17.833 -1.014 10.075 1.00 94.25 86 VAL A CA 1
ATOM 725 C C . VAL A 1 86 ? -17.778 0.216 10.989 1.00 94.25 86 VAL A C 1
ATOM 727 O O . VAL A 1 86 ? -17.707 0.074 12.209 1.00 94.25 86 VAL A O 1
ATOM 730 N N . SER A 1 87 ? -17.911 1.427 10.436 1.00 95.19 87 SER A N 1
ATOM 731 C CA . SER A 1 87 ? -17.976 2.657 11.240 1.00 95.19 87 SER A CA 1
ATOM 732 C C . SER A 1 87 ? -19.153 2.683 12.215 1.00 95.19 87 SER A C 1
ATOM 734 O O . SER A 1 87 ? -19.026 3.196 13.326 1.00 95.19 87 SER A O 1
ATOM 736 N N . ASP A 1 88 ? -20.301 2.147 11.804 1.00 96.00 88 ASP A N 1
ATOM 737 C CA . ASP A 1 88 ? -21.529 2.187 12.596 1.00 96.00 88 ASP A CA 1
ATOM 738 C C . ASP A 1 88 ? -21.450 1.162 13.722 1.00 96.00 88 ASP A C 1
ATOM 740 O O . ASP A 1 88 ? -21.757 1.486 14.869 1.00 96.00 88 ASP A O 1
ATOM 744 N N . TYR A 1 89 ? -20.913 -0.026 13.423 1.00 94.00 89 TYR A N 1
ATOM 745 C CA . TYR A 1 89 ? -20.574 -1.019 14.436 1.00 94.00 89 TYR A CA 1
ATOM 746 C C . TYR A 1 89 ? -19.664 -0.429 15.519 1.00 94.00 89 TYR A C 1
ATOM 748 O O . TYR A 1 89 ? -19.995 -0.498 16.701 1.00 94.00 89 TYR A O 1
ATOM 756 N N . PHE A 1 90 ? -18.542 0.197 15.143 1.00 93.06 90 PHE A N 1
ATOM 757 C CA . PHE A 1 90 ? -17.605 0.733 16.135 1.00 93.06 90 PHE A CA 1
ATOM 758 C C . PHE A 1 90 ? -18.170 1.913 16.916 1.00 93.06 90 PHE A C 1
ATOM 760 O O . PHE A 1 90 ? -17.882 2.034 18.108 1.00 93.06 90 PHE A O 1
ATOM 767 N N . ARG A 1 91 ? -18.997 2.752 16.285 1.00 95.25 91 ARG A N 1
ATOM 768 C CA . ARG A 1 91 ? -19.716 3.822 16.979 1.00 95.25 91 ARG A CA 1
ATOM 769 C C . ARG A 1 91 ? -20.605 3.243 18.079 1.00 95.25 91 ARG A C 1
ATOM 771 O O . ARG A 1 91 ? -20.423 3.606 19.237 1.00 95.25 91 ARG A O 1
ATOM 778 N N . LEU A 1 92 ? -21.478 2.300 17.718 1.00 95.19 92 LEU A N 1
ATOM 779 C CA . LEU A 1 92 ? -22.405 1.646 18.645 1.00 95.19 92 LEU A CA 1
ATOM 780 C C . LEU A 1 92 ? -21.677 0.855 19.735 1.00 95.19 92 LEU A C 1
ATOM 782 O O . LEU A 1 92 ? -22.080 0.903 20.892 1.00 95.19 92 LEU A O 1
ATOM 786 N N . TYR A 1 93 ? -20.589 0.164 19.387 1.00 93.44 93 TYR A N 1
ATOM 787 C CA . TYR A 1 93 ? -19.765 -0.580 20.340 1.00 93.44 93 TYR A CA 1
ATOM 788 C C . TYR A 1 93 ? -19.218 0.333 21.442 1.00 93.44 93 TYR A C 1
ATOM 790 O O . TYR A 1 93 ? -19.357 0.024 22.622 1.00 93.44 93 TYR A O 1
ATOM 798 N N . HIS A 1 94 ? -18.612 1.468 21.081 1.00 93.19 94 HIS A N 1
ATOM 799 C CA . HIS A 1 94 ? -18.043 2.379 22.076 1.00 93.19 94 HIS A CA 1
ATOM 800 C C . HIS A 1 94 ? -19.146 3.084 22.880 1.00 93.19 94 HIS A C 1
ATOM 802 O O . HIS A 1 94 ? -19.040 3.156 24.105 1.00 93.19 94 HIS A O 1
ATOM 808 N N . ASP A 1 95 ? -20.224 3.526 22.220 1.00 95.12 95 ASP A N 1
ATOM 809 C CA . ASP A 1 95 ? -21.369 4.175 22.879 1.00 95.12 95 ASP A CA 1
ATOM 810 C C . ASP A 1 95 ? -22.016 3.257 23.922 1.00 95.12 95 ASP A C 1
ATOM 812 O O . ASP A 1 95 ? -22.257 3.675 25.053 1.00 95.12 95 ASP A O 1
ATOM 816 N N . PHE A 1 96 ? -22.166 1.970 23.605 1.00 94.94 96 PHE A N 1
ATOM 817 C CA . PHE A 1 96 ? -22.674 0.965 24.536 1.00 94.94 96 PHE A CA 1
ATOM 818 C C . PHE A 1 96 ? -21.875 0.901 25.845 1.00 94.94 96 PHE A C 1
ATOM 820 O O . PHE A 1 96 ? -22.464 0.852 26.928 1.00 94.94 96 PHE A O 1
ATOM 827 N N . TYR A 1 97 ? -20.540 0.878 25.767 1.00 92.88 97 TYR A N 1
ATOM 828 C CA . TYR A 1 97 ? -19.693 0.774 26.959 1.00 92.88 97 TYR A CA 1
ATOM 829 C C . TYR A 1 97 ? -19.623 2.080 27.750 1.00 92.88 97 TYR A C 1
ATOM 831 O O . TYR A 1 97 ? -19.502 2.028 28.974 1.00 92.88 97 TYR A O 1
ATOM 839 N N . ILE A 1 98 ? -19.748 3.231 27.086 1.00 93.44 98 ILE A N 1
ATOM 840 C CA . ILE A 1 98 ? -19.849 4.536 27.749 1.00 93.44 98 ILE A CA 1
ATOM 841 C C . ILE A 1 98 ? -21.171 4.627 28.523 1.00 93.44 98 ILE A C 1
ATOM 843 O O . ILE A 1 98 ? -21.163 4.881 29.728 1.00 93.44 98 ILE A O 1
ATOM 847 N N . GLU A 1 99 ? -22.301 4.352 27.868 1.00 96.06 99 GLU A N 1
ATOM 848 C CA . GLU A 1 99 ? -23.639 4.430 28.472 1.00 96.06 99 GLU A CA 1
ATOM 849 C C . GLU A 1 99 ? -23.818 3.443 29.633 1.00 96.06 99 GLU A C 1
ATOM 851 O O . GLU A 1 99 ? -24.490 3.740 30.622 1.00 96.06 99 GLU A O 1
ATOM 856 N N . ARG A 1 100 ? -23.203 2.258 29.533 1.00 94.31 100 ARG A N 1
ATOM 857 C CA . ARG A 1 100 ? -23.321 1.183 30.532 1.00 94.31 100 ARG A CA 1
ATOM 858 C C . ARG A 1 100 ? -22.113 1.074 31.444 1.00 94.31 100 ARG A C 1
ATOM 860 O O . ARG A 1 100 ? -21.975 0.067 32.139 1.00 94.31 100 ARG A O 1
ATOM 867 N N . TYR A 1 101 ? -21.259 2.092 31.483 1.00 93.38 101 TYR A N 1
ATOM 868 C CA . TYR A 1 101 ? -19.994 2.030 32.206 1.00 93.38 101 TYR A CA 1
ATOM 869 C C . TYR A 1 101 ? -20.159 1.571 33.658 1.00 93.38 101 TYR A C 1
ATOM 871 O O . TYR A 1 101 ? -19.428 0.702 34.118 1.00 93.38 101 TYR A O 1
ATOM 879 N N . SER A 1 102 ? -21.178 2.062 34.370 1.00 93.44 102 SER A N 1
ATOM 880 C CA . SER A 1 102 ? -21.456 1.671 35.760 1.00 93.44 102 SER A CA 1
ATOM 881 C C . SER A 1 102 ? -21.665 0.163 35.952 1.00 93.44 102 SER A C 1
ATOM 883 O O . SER A 1 102 ? -21.280 -0.368 36.990 1.00 93.44 102 SER A O 1
ATOM 885 N N . SER A 1 103 ? -22.230 -0.526 34.956 1.00 94.25 103 SER A N 1
ATOM 886 C CA . SER A 1 103 ? -22.465 -1.978 34.966 1.00 94.25 103 SER A CA 1
ATOM 887 C C . SER A 1 103 ? -21.212 -2.798 34.648 1.00 94.25 103 SER A C 1
ATOM 889 O O . SER A 1 103 ? -21.170 -3.990 34.946 1.00 94.25 103 SER A O 1
ATOM 891 N N . TYR A 1 104 ? -20.197 -2.177 34.044 1.00 90.44 104 TYR A N 1
ATOM 892 C CA . TYR A 1 104 ? -18.965 -2.839 33.606 1.00 90.44 104 TYR A CA 1
ATOM 893 C C . TYR A 1 104 ? -17.702 -2.274 34.260 1.00 90.44 104 TYR A C 1
ATOM 895 O O . TYR A 1 104 ? -16.617 -2.760 33.965 1.00 90.44 104 TYR A O 1
ATOM 903 N N . LYS A 1 105 ? -17.819 -1.295 35.162 1.00 89.50 105 LYS A N 1
ATOM 904 C CA . LYS A 1 105 ? -16.686 -0.576 35.764 1.00 89.50 105 LYS A CA 1
ATOM 905 C C . LYS A 1 105 ? -15.650 -1.498 36.416 1.00 89.50 105 LYS A C 1
ATOM 907 O O . LYS A 1 105 ? -14.470 -1.199 36.368 1.00 89.50 105 LYS A O 1
ATOM 912 N N . ASP A 1 106 ? -16.081 -2.630 36.978 1.00 90.50 106 ASP A N 1
ATOM 913 C CA . ASP A 1 106 ? -15.190 -3.588 37.650 1.00 90.50 106 ASP A CA 1
ATOM 914 C C . ASP A 1 106 ? -14.481 -4.527 36.652 1.00 90.50 106 ASP A C 1
ATOM 916 O O . ASP A 1 106 ? -13.616 -5.310 37.030 1.00 90.50 106 ASP A O 1
ATOM 920 N N . LYS A 1 107 ? -14.867 -4.468 35.370 1.00 88.62 107 LYS A N 1
ATOM 921 C CA . LYS A 1 107 ? -14.305 -5.242 34.251 1.00 88.62 107 LYS A CA 1
ATOM 922 C C . LYS A 1 107 ? -13.566 -4.369 33.233 1.00 88.62 107 LYS A C 1
ATOM 924 O O . LYS A 1 107 ? -12.966 -4.909 32.309 1.00 88.62 107 LYS A O 1
ATOM 929 N N . LEU A 1 108 ? -13.663 -3.045 33.347 1.00 85.06 108 LEU A N 1
ATOM 930 C CA . LEU A 1 108 ? -13.058 -2.087 32.428 1.00 85.06 108 LEU A CA 1
ATOM 931 C C . LEU A 1 108 ? -11.921 -1.360 33.142 1.00 85.06 108 LEU A C 1
ATOM 933 O O . LEU A 1 108 ? -12.144 -0.678 34.135 1.00 85.06 108 LEU A O 1
ATOM 937 N N . GLU A 1 109 ? -10.710 -1.467 32.602 1.00 87.69 109 GLU A N 1
ATOM 938 C CA . GLU A 1 109 ? -9.531 -0.755 33.122 1.00 87.69 109 GLU A CA 1
ATOM 939 C C . GLU A 1 109 ? -9.443 0.702 32.629 1.00 87.69 109 GLU A C 1
ATOM 941 O O . GLU A 1 109 ? -8.609 1.477 33.092 1.00 87.69 109 GLU A O 1
ATOM 946 N N . VAL A 1 110 ? -10.308 1.086 31.688 1.00 88.50 110 VAL A N 1
ATOM 947 C CA . VAL A 1 110 ? -10.307 2.387 31.005 1.00 88.50 110 VAL A CA 1
ATOM 948 C C . VAL A 1 110 ? -11.523 3.214 31.400 1.00 88.50 110 VAL A C 1
ATOM 950 O O . VAL A 1 110 ? -12.616 2.671 31.565 1.00 88.50 110 VAL A O 1
ATOM 953 N N . LYS A 1 111 ? -11.363 4.535 31.527 1.00 92.06 111 LYS A N 1
ATOM 954 C CA . LYS A 1 111 ? -12.469 5.431 31.894 1.00 92.06 111 LYS A CA 1
ATOM 955 C C . LYS A 1 111 ? -13.356 5.723 30.677 1.00 92.06 111 LYS A C 1
ATOM 957 O O . LYS A 1 111 ? -12.892 5.610 29.543 1.00 92.06 111 LYS A O 1
ATOM 962 N N . PRO A 1 112 ? -14.604 6.195 30.870 1.00 92.81 112 PRO A N 1
ATOM 963 C CA . PRO A 1 112 ? -15.482 6.568 29.759 1.00 92.81 112 PRO A CA 1
ATOM 964 C C . PRO A 1 112 ? -14.860 7.581 28.795 1.00 92.81 112 PRO A C 1
ATOM 966 O O . PRO A 1 112 ? -15.033 7.451 27.588 1.00 92.81 112 PRO A O 1
ATOM 969 N N . GLN A 1 113 ? -14.099 8.553 29.315 1.00 93.69 113 GLN A N 1
ATOM 970 C CA . GLN A 1 113 ? -13.406 9.536 28.477 1.00 93.69 113 GLN A CA 1
ATOM 971 C C . GLN A 1 113 ? -12.362 8.875 27.568 1.00 93.69 113 GLN A C 1
ATOM 973 O O . GLN A 1 113 ? -12.256 9.242 26.402 1.00 93.69 113 GLN A O 1
ATOM 978 N N . ASP A 1 114 ? -11.630 7.876 28.067 1.00 91.00 114 ASP A N 1
ATOM 979 C CA . ASP A 1 114 ? -10.638 7.145 27.274 1.00 91.00 114 ASP A CA 1
ATOM 980 C C . ASP A 1 114 ? -11.325 6.310 26.184 1.00 91.00 114 ASP A C 1
ATOM 982 O O . ASP A 1 114 ? -10.889 6.310 25.034 1.00 91.00 114 ASP A O 1
ATOM 986 N N . ILE A 1 115 ? -12.452 5.658 26.511 1.00 91.75 115 ILE A N 1
ATOM 987 C CA . ILE A 1 115 ? -13.285 4.935 25.532 1.00 91.75 115 ILE A CA 1
ATOM 988 C C . ILE A 1 115 ? -13.758 5.892 24.432 1.00 91.75 115 ILE A C 1
ATOM 990 O O . ILE A 1 115 ? -13.709 5.551 23.251 1.00 91.75 115 ILE A O 1
ATOM 994 N N . GLU A 1 116 ? -14.174 7.104 24.790 1.00 94.31 116 GLU A N 1
ATOM 995 C CA . GLU A 1 116 ? -14.573 8.111 23.811 1.00 94.31 116 GLU A CA 1
ATOM 996 C C . GLU A 1 116 ? -13.401 8.543 22.907 1.00 94.31 116 GLU A C 1
ATOM 998 O O . GLU A 1 116 ? -13.563 8.625 21.688 1.00 94.31 116 GLU A O 1
ATOM 1003 N N . GLN A 1 117 ? -12.196 8.734 23.448 1.00 93.00 117 GLN A N 1
ATOM 1004 C CA . GLN A 1 117 ? -11.018 9.026 22.619 1.00 93.00 117 GLN A CA 1
ATOM 1005 C C . GLN A 1 117 ? -10.673 7.864 21.676 1.00 93.00 117 GLN A C 1
ATOM 1007 O O . GLN A 1 117 ? -10.412 8.080 20.489 1.00 93.00 117 GLN A O 1
ATOM 1012 N N . PHE A 1 118 ? -10.747 6.619 22.157 1.00 91.06 118 PHE A N 1
ATOM 1013 C CA . PHE A 1 118 ? -10.547 5.439 21.312 1.00 91.06 118 PHE A CA 1
ATOM 1014 C C . PHE A 1 118 ? -11.595 5.322 20.205 1.00 91.06 118 PHE A C 1
ATOM 1016 O O . PHE A 1 118 ? -11.256 4.904 19.094 1.00 91.06 118 PHE A O 1
ATOM 1023 N N . LYS A 1 119 ? -12.840 5.740 20.464 1.00 93.50 119 LYS A N 1
ATOM 1024 C CA . LYS A 1 119 ? -13.892 5.822 19.446 1.00 93.50 119 LYS A CA 1
ATOM 1025 C C . LYS A 1 119 ? -13.479 6.763 18.319 1.00 93.50 119 LYS A C 1
ATOM 1027 O O . LYS A 1 119 ? -13.544 6.363 17.158 1.00 93.50 119 LYS A O 1
ATOM 1032 N N . TYR A 1 120 ? -13.047 7.985 18.635 1.00 94.62 120 TYR A N 1
ATOM 1033 C CA . TYR A 1 120 ? -12.640 8.954 17.612 1.00 94.62 120 TYR A CA 1
ATOM 1034 C C . TYR A 1 120 ? -11.438 8.460 16.807 1.00 94.62 120 TYR A C 1
ATOM 1036 O O . TYR A 1 120 ? -11.510 8.448 15.578 1.00 94.62 120 TYR A O 1
ATOM 1044 N N . LEU A 1 121 ? -10.403 7.947 17.480 1.00 93.06 121 LEU A N 1
ATOM 1045 C CA . LEU A 1 121 ? -9.236 7.364 16.815 1.00 93.06 121 LEU A CA 1
ATOM 1046 C C . LEU A 1 121 ? -9.636 6.228 15.865 1.00 93.06 121 LEU A C 1
ATOM 1048 O O . LEU A 1 121 ? -9.238 6.212 14.704 1.00 93.06 121 LEU A O 1
ATOM 1052 N N . THR A 1 122 ? -10.467 5.297 16.337 1.00 91.75 122 THR A N 1
ATOM 1053 C CA . THR A 1 122 ? -10.941 4.161 15.536 1.00 91.75 122 THR A CA 1
ATOM 1054 C C . THR A 1 122 ? -11.701 4.627 14.297 1.00 91.75 122 THR A C 1
ATOM 1056 O O . THR A 1 122 ? -11.460 4.138 13.194 1.00 91.75 122 THR A O 1
ATOM 1059 N N . LEU A 1 123 ? -12.615 5.586 14.460 1.00 94.69 123 LEU A N 1
ATOM 1060 C CA . LEU A 1 123 ? -13.391 6.126 13.347 1.00 94.69 123 LEU A CA 1
ATOM 1061 C C . LEU A 1 123 ? -12.512 6.883 12.346 1.00 94.69 123 LEU A C 1
ATOM 1063 O O . LEU A 1 123 ? -12.783 6.820 11.149 1.00 94.69 123 LEU A O 1
ATOM 1067 N N . ASP A 1 124 ? -11.461 7.562 12.799 1.00 93.12 124 ASP A N 1
ATOM 1068 C CA . ASP A 1 124 ? -10.518 8.232 11.905 1.00 93.12 124 ASP A CA 1
ATOM 1069 C C . ASP A 1 124 ? -9.642 7.236 11.137 1.00 93.12 124 ASP A C 1
ATOM 1071 O O . ASP A 1 124 ? -9.483 7.395 9.927 1.00 93.12 124 ASP A O 1
ATOM 1075 N N . LEU A 1 125 ? -9.175 6.155 11.770 1.00 93.12 125 LEU A N 1
ATOM 1076 C CA . LEU A 1 125 ? -8.481 5.064 11.070 1.00 93.12 125 LEU A CA 1
ATOM 1077 C C . LEU A 1 125 ? -9.370 4.426 9.990 1.00 93.12 125 LEU A C 1
ATOM 1079 O O . LEU A 1 125 ? -8.909 4.175 8.878 1.00 93.12 125 LEU A O 1
ATOM 1083 N N . ILE A 1 126 ? -10.659 4.218 10.282 1.00 94.19 126 ILE A N 1
ATOM 1084 C CA . ILE A 1 126 ? -11.624 3.704 9.298 1.00 94.19 126 ILE A CA 1
ATOM 1085 C C . ILE A 1 126 ? -11.774 4.680 8.129 1.00 94.19 126 ILE A C 1
ATOM 1087 O O . ILE A 1 126 ? -11.736 4.247 6.982 1.00 94.19 126 ILE A O 1
ATOM 1091 N N . LYS A 1 127 ? -11.871 5.993 8.377 1.00 94.56 127 LYS A N 1
ATOM 1092 C CA . LYS A 1 127 ? -11.922 6.986 7.289 1.00 94.56 127 LYS A CA 1
ATOM 1093 C C . LYS A 1 127 ? -10.684 6.935 6.399 1.00 94.56 127 LYS A C 1
ATOM 1095 O O . LYS A 1 127 ? -10.821 7.168 5.202 1.00 94.56 127 LYS A O 1
ATOM 1100 N N . VAL A 1 128 ? -9.501 6.663 6.955 1.00 94.06 128 VAL A N 1
ATOM 1101 C CA . VAL A 1 128 ? -8.274 6.493 6.160 1.00 94.06 128 VAL A CA 1
ATOM 1102 C C . VAL A 1 128 ? -8.386 5.266 5.256 1.00 94.06 128 VAL A C 1
ATOM 1104 O O . VAL A 1 128 ? -8.165 5.388 4.055 1.00 94.06 128 VAL A O 1
ATOM 1107 N N . ILE A 1 129 ? -8.793 4.117 5.806 1.00 94.12 129 ILE A N 1
ATOM 1108 C CA . ILE A 1 129 ? -8.994 2.866 5.048 1.00 94.12 129 ILE A CA 1
ATOM 1109 C C . ILE A 1 129 ? -10.042 3.048 3.941 1.00 94.12 129 ILE A C 1
ATOM 1111 O O . ILE A 1 129 ? -9.871 2.577 2.822 1.00 94.12 129 ILE A O 1
ATOM 1115 N N . GLU A 1 130 ? -11.119 3.767 4.243 1.00 94.38 130 GLU A N 1
ATOM 1116 C CA . GLU A 1 130 ? -12.184 4.105 3.299 1.00 94.38 130 GLU A CA 1
ATOM 1117 C C . GLU A 1 130 ? -11.785 5.214 2.306 1.00 94.38 130 GLU A C 1
ATOM 1119 O O . GLU A 1 130 ? -12.587 5.588 1.451 1.00 94.38 130 GLU A O 1
ATOM 1124 N N . GLY A 1 131 ? -10.574 5.776 2.414 1.00 91.44 131 GLY A N 1
ATOM 1125 C CA . GLY A 1 131 ? -10.070 6.862 1.570 1.00 91.44 131 GLY A CA 1
ATOM 1126 C C . GLY A 1 131 ? -10.892 8.154 1.658 1.00 91.44 131 GLY A C 1
ATOM 1127 O O . GLY A 1 131 ? -10.984 8.895 0.682 1.00 91.44 131 GLY A O 1
ATOM 1128 N N . LYS A 1 132 ? -11.521 8.404 2.811 1.00 92.94 132 LYS A N 1
ATOM 1129 C CA . LYS A 1 132 ? -12.338 9.592 3.133 1.00 92.94 132 LYS A CA 1
ATOM 1130 C C . LYS A 1 132 ? -11.612 10.593 4.032 1.00 92.94 132 LYS A C 1
ATOM 1132 O O . LYS A 1 132 ? -12.193 11.597 4.443 1.00 92.94 132 LYS A O 1
ATOM 1137 N N . SER A 1 133 ? -10.364 10.309 4.387 1.00 89.19 133 SER A N 1
ATOM 1138 C CA . SER A 1 133 ? -9.486 11.242 5.086 1.00 89.19 133 SER A CA 1
ATOM 1139 C C . SER A 1 133 ? -8.712 12.114 4.096 1.00 89.19 133 SER A C 1
ATOM 1141 O O . SER A 1 133 ? -8.675 11.864 2.889 1.00 89.19 133 SER A O 1
ATOM 1143 N N . LYS A 1 134 ? -8.014 13.125 4.622 1.00 89.88 134 LYS A N 1
ATOM 1144 C CA . LYS A 1 134 ? -6.907 13.735 3.878 1.00 89.88 134 LYS A CA 1
ATOM 1145 C C . LYS A 1 134 ? -5.862 12.657 3.564 1.00 89.88 134 LYS A C 1
ATOM 1147 O O . LYS A 1 134 ? -5.666 11.747 4.375 1.00 89.88 134 LYS A O 1
ATOM 1152 N N . LYS A 1 135 ? -5.200 12.784 2.408 1.00 90.94 135 LYS A N 1
ATOM 1153 C CA . LYS A 1 135 ? -4.069 11.926 2.024 1.00 90.94 135 LYS A CA 1
ATOM 1154 C C . LYS A 1 135 ? -3.019 11.976 3.130 1.00 90.94 135 LYS A C 1
ATOM 1156 O O . LYS A 1 135 ? -2.611 13.072 3.527 1.00 90.94 135 LYS A O 1
ATOM 1161 N N . LEU A 1 136 ? -2.594 10.812 3.608 1.00 92.88 136 LEU A N 1
ATOM 1162 C CA . LEU A 1 136 ? -1.420 10.732 4.467 1.00 92.88 136 LEU A CA 1
ATOM 1163 C C . LEU A 1 136 ? -0.181 11.079 3.640 1.00 92.88 136 LEU A C 1
ATOM 1165 O O . LEU A 1 136 ? -0.176 10.906 2.424 1.00 92.88 136 LEU A O 1
ATOM 1169 N N . LYS A 1 137 ? 0.860 11.599 4.276 1.00 93.56 137 LYS A N 1
ATOM 1170 C CA . LYS A 1 137 ? 2.133 11.874 3.612 1.00 93.56 137 LYS A CA 1
ATOM 1171 C C . LYS A 1 137 ? 3.262 11.397 4.500 1.00 93.56 137 LYS A C 1
ATOM 1173 O O . LYS A 1 137 ? 3.182 11.547 5.719 1.00 93.56 137 LYS A O 1
ATOM 1178 N N . LEU A 1 138 ? 4.289 10.840 3.876 1.00 93.94 138 LEU A N 1
ATOM 1179 C CA . LEU A 1 138 ? 5.570 10.641 4.533 1.00 93.94 138 LEU A CA 1
ATOM 1180 C C . LEU A 1 138 ? 6.193 12.011 4.859 1.00 93.94 138 LEU A C 1
ATOM 1182 O O . LEU A 1 138 ? 5.962 12.948 4.088 1.00 93.94 138 LEU A O 1
ATOM 1186 N N . PRO A 1 139 ? 6.925 12.137 5.983 1.00 93.88 139 PRO A N 1
ATOM 1187 C CA . PRO A 1 139 ? 7.583 13.379 6.387 1.00 93.88 139 PRO A CA 1
ATOM 1188 C C . PRO A 1 139 ? 8.405 14.036 5.270 1.00 93.88 139 PRO A C 1
ATOM 1190 O O . PRO A 1 139 ? 9.105 13.359 4.517 1.00 93.88 139 PRO A O 1
ATOM 1193 N N . ASP A 1 140 ? 8.325 15.361 5.172 1.00 93.31 140 ASP A N 1
ATOM 1194 C CA . ASP A 1 140 ? 9.108 16.111 4.192 1.00 93.31 140 ASP A CA 1
ATOM 1195 C C . ASP A 1 140 ? 10.605 16.061 4.540 1.00 93.31 140 ASP A C 1
ATOM 1197 O O . ASP A 1 140 ? 10.987 16.139 5.708 1.00 93.31 140 ASP A O 1
ATOM 1201 N N . ASP A 1 141 ? 11.439 15.957 3.509 1.00 92.50 141 ASP A N 1
ATOM 1202 C CA . ASP A 1 141 ? 12.898 15.977 3.584 1.00 92.50 141 ASP A CA 1
ATOM 1203 C C . ASP A 1 141 ? 13.425 16.674 2.319 1.00 92.50 141 ASP A C 1
ATOM 1205 O O . ASP A 1 141 ? 13.014 16.342 1.201 1.00 92.50 141 ASP A O 1
ATOM 1209 N N . GLU A 1 142 ? 14.276 17.691 2.483 1.00 90.69 142 GLU A N 1
ATOM 1210 C CA . GLU A 1 142 ? 14.754 18.519 1.369 1.00 90.69 142 GLU A CA 1
ATOM 1211 C C . GLU A 1 142 ? 15.605 17.717 0.373 1.00 90.69 142 GLU A C 1
ATOM 1213 O O . GLU A 1 142 ? 15.433 17.864 -0.845 1.00 90.69 142 GLU A O 1
ATOM 1218 N N . GLU A 1 143 ? 16.460 16.818 0.868 1.00 89.31 143 GLU A N 1
ATOM 1219 C CA . GLU A 1 143 ? 17.359 15.993 0.053 1.00 89.31 143 GLU A CA 1
ATOM 1220 C C . GLU A 1 143 ? 16.592 14.923 -0.734 1.00 89.31 143 GLU A C 1
ATOM 1222 O O . GLU A 1 143 ? 17.007 14.513 -1.824 1.00 89.31 143 GLU A O 1
ATOM 1227 N N . LEU A 1 144 ? 15.435 14.512 -0.208 1.00 91.00 144 LEU A N 1
ATOM 1228 C CA . LEU A 1 144 ? 14.563 13.491 -0.791 1.00 91.00 144 LEU A CA 1
ATOM 1229 C C . LEU A 1 144 ? 13.323 14.074 -1.470 1.00 91.00 144 LEU A C 1
ATOM 1231 O O . LEU A 1 144 ? 12.485 13.320 -1.960 1.00 91.00 144 LEU A O 1
ATOM 1235 N N . SER A 1 145 ? 13.206 15.399 -1.553 1.00 92.56 145 SER A N 1
ATOM 1236 C CA . SER A 1 145 ? 12.024 16.113 -2.059 1.00 92.56 145 SER A CA 1
ATOM 1237 C C . SER A 1 145 ? 11.503 15.580 -3.400 1.00 92.56 145 SER A C 1
ATOM 1239 O O . SER A 1 145 ? 10.293 15.430 -3.591 1.00 92.56 145 SER A O 1
ATOM 1241 N N . ILE A 1 146 ? 12.412 15.226 -4.315 1.00 93.44 146 ILE A N 1
ATOM 1242 C CA . ILE A 1 146 ? 12.069 14.645 -5.617 1.00 93.44 146 ILE A CA 1
ATOM 1243 C C . ILE A 1 146 ? 11.378 13.290 -5.436 1.00 93.44 146 ILE A C 1
ATOM 1245 O O . ILE A 1 146 ? 10.240 13.135 -5.877 1.00 93.44 146 ILE A O 1
ATOM 1249 N N . ILE A 1 147 ? 12.030 12.318 -4.784 1.00 94.69 147 ILE A N 1
ATOM 1250 C CA . ILE A 1 147 ? 11.475 10.967 -4.597 1.00 94.69 147 ILE A CA 1
ATOM 1251 C C . ILE A 1 147 ? 10.230 10.988 -3.701 1.00 94.69 147 ILE A C 1
ATOM 1253 O O . ILE A 1 147 ? 9.268 10.273 -3.978 1.00 94.69 147 ILE A O 1
ATOM 1257 N N . LEU A 1 148 ? 10.188 11.886 -2.711 1.00 95.19 148 LEU A N 1
ATOM 1258 C CA . LEU A 1 148 ? 9.035 12.111 -1.843 1.00 95.19 148 LEU A CA 1
ATOM 1259 C C . LEU A 1 148 ? 7.782 12.502 -2.630 1.00 95.19 148 LEU A C 1
ATOM 1261 O O . LEU A 1 148 ? 6.680 12.060 -2.300 1.00 95.19 148 LEU A O 1
ATOM 1265 N N . ASN A 1 149 ? 7.930 13.270 -3.711 1.00 94.56 149 ASN A N 1
ATOM 1266 C CA . ASN A 1 149 ? 6.807 13.591 -4.585 1.00 94.56 149 ASN A CA 1
ATOM 1267 C C . ASN A 1 149 ? 6.286 12.350 -5.333 1.00 94.56 149 ASN A C 1
ATOM 1269 O O . ASN A 1 149 ? 5.077 12.187 -5.469 1.00 94.56 149 ASN A O 1
ATOM 1273 N N . TYR A 1 150 ? 7.167 11.439 -5.763 1.00 95.19 150 TYR A N 1
ATOM 1274 C CA . TYR A 1 150 ? 6.760 10.181 -6.403 1.00 95.19 150 TYR A CA 1
ATOM 1275 C C . TYR A 1 150 ? 6.074 9.210 -5.432 1.00 95.19 150 TYR A C 1
ATOM 1277 O O . TYR A 1 150 ? 5.130 8.524 -5.818 1.00 95.19 150 TYR A O 1
ATOM 1285 N N . VAL A 1 151 ? 6.503 9.152 -4.168 1.00 95.19 151 VAL A N 1
ATOM 1286 C CA . VAL A 1 151 ? 5.887 8.256 -3.170 1.00 95.19 151 VAL A CA 1
ATOM 1287 C C . VAL A 1 151 ? 4.580 8.803 -2.596 1.00 95.19 151 VAL A C 1
ATOM 1289 O O . VAL A 1 151 ? 3.650 8.032 -2.373 1.00 95.19 151 VAL A O 1
ATOM 1292 N N . ASN A 1 152 ? 4.473 10.121 -2.394 1.00 94.88 152 ASN A N 1
ATOM 1293 C CA . ASN A 1 152 ? 3.292 10.754 -1.795 1.00 94.88 152 ASN A CA 1
ATOM 1294 C C . ASN A 1 152 ? 2.197 11.122 -2.814 1.00 94.88 152 ASN A C 1
ATOM 1296 O O . ASN A 1 152 ? 1.109 11.551 -2.415 1.00 94.88 152 ASN A O 1
ATOM 1300 N N . ASN A 1 153 ? 2.466 11.012 -4.120 1.00 94.75 153 ASN A N 1
ATOM 1301 C CA . ASN A 1 153 ? 1.528 11.401 -5.168 1.00 94.75 153 ASN A CA 1
ATOM 1302 C C . ASN A 1 153 ? 1.483 10.380 -6.315 1.00 94.75 153 ASN A C 1
ATOM 1304 O O . ASN A 1 153 ? 2.242 10.464 -7.280 1.00 94.75 153 ASN A O 1
ATOM 1308 N N . ILE A 1 154 ? 0.514 9.464 -6.232 1.00 94.19 154 ILE A N 1
ATOM 1309 C CA . ILE A 1 154 ? 0.270 8.416 -7.237 1.00 94.19 154 ILE A CA 1
ATOM 1310 C C . ILE A 1 154 ? 0.078 9.002 -8.641 1.00 94.19 154 ILE A C 1
ATOM 1312 O O . ILE A 1 154 ? 0.647 8.491 -9.600 1.00 94.19 154 ILE A O 1
ATOM 1316 N N . ASP A 1 155 ? -0.694 10.084 -8.784 1.00 95.75 155 ASP A N 1
ATOM 1317 C CA . ASP A 1 155 ? -0.956 10.663 -10.106 1.00 95.75 155 ASP A CA 1
ATOM 1318 C C . ASP A 1 155 ? 0.311 11.238 -10.725 1.00 95.75 155 ASP A C 1
ATOM 1320 O O . ASP A 1 155 ? 0.503 11.143 -11.934 1.00 95.75 155 ASP A O 1
ATOM 1324 N N . PHE A 1 156 ? 1.171 11.846 -9.906 1.00 95.94 156 PHE A N 1
ATOM 1325 C CA . PHE A 1 156 ? 2.464 12.327 -10.369 1.00 95.94 156 PHE A CA 1
ATOM 1326 C C . PHE A 1 156 ? 3.361 11.158 -10.780 1.00 95.94 156 PHE A C 1
ATOM 1328 O O . PHE A 1 156 ? 3.927 11.194 -11.868 1.00 95.94 156 PHE A O 1
ATOM 1335 N N . PHE A 1 157 ? 3.430 10.101 -9.967 1.00 96.88 157 PHE A N 1
ATOM 1336 C CA . PHE A 1 157 ? 4.190 8.897 -10.295 1.00 96.88 157 PHE A CA 1
ATOM 1337 C C . PHE A 1 157 ? 3.754 8.270 -11.621 1.00 96.88 157 PHE A C 1
ATOM 1339 O O . PHE A 1 157 ? 4.581 8.098 -12.513 1.00 96.88 157 PHE A O 1
ATOM 1346 N N . LEU A 1 158 ? 2.456 8.006 -11.784 1.00 97.19 158 LEU A N 1
ATOM 1347 C CA . LEU A 1 158 ? 1.907 7.386 -12.988 1.00 97.19 158 LEU A CA 1
ATOM 1348 C C . LEU A 1 158 ? 2.117 8.256 -14.231 1.00 97.19 158 LEU A C 1
ATOM 1350 O O . LEU A 1 158 ? 2.578 7.764 -15.259 1.00 97.19 158 LEU A O 1
ATOM 1354 N N . LYS A 1 159 ? 1.832 9.563 -14.139 1.00 96.69 159 LYS A N 1
ATOM 1355 C CA . LYS A 1 159 ? 2.043 10.495 -15.259 1.00 96.69 159 LYS A CA 1
ATOM 1356 C C . LYS A 1 159 ? 3.503 10.524 -15.689 1.00 96.69 159 LYS A C 1
ATOM 1358 O O . LYS A 1 159 ? 3.773 10.432 -16.882 1.00 96.69 159 LYS A O 1
ATOM 1363 N N . SER A 1 160 ? 4.426 10.641 -14.739 1.00 96.56 160 SER A N 1
ATOM 1364 C CA . SER A 1 160 ? 5.857 10.690 -15.029 1.00 96.56 160 SER A CA 1
ATOM 1365 C C . SER A 1 160 ? 6.358 9.370 -15.612 1.00 96.56 160 SER A C 1
ATOM 1367 O O . SER A 1 160 ? 7.067 9.399 -16.612 1.00 96.56 160 SER A O 1
ATOM 1369 N N . TYR A 1 161 ? 5.919 8.225 -15.074 1.00 97.44 161 TYR A N 1
ATOM 1370 C CA . TYR A 1 161 ? 6.288 6.908 -15.598 1.00 97.44 161 TYR A CA 1
ATOM 1371 C C . TYR A 1 161 ? 5.891 6.732 -17.063 1.00 97.44 161 TYR A C 1
ATOM 1373 O O . TYR A 1 161 ? 6.741 6.442 -17.899 1.00 97.44 161 TYR A O 1
ATOM 1381 N N . TYR A 1 162 ? 4.623 6.972 -17.404 1.00 95.94 162 TYR A N 1
ATOM 1382 C CA . TYR A 1 162 ? 4.155 6.797 -18.782 1.00 95.94 162 TYR A CA 1
ATOM 1383 C C . TYR A 1 162 ? 4.629 7.896 -19.743 1.00 95.94 162 TYR A C 1
ATOM 1385 O O . TYR A 1 162 ? 4.511 7.727 -20.955 1.00 95.94 162 TYR A O 1
ATOM 1393 N N . SER A 1 163 ? 5.166 9.008 -19.229 1.00 96.69 163 SER A N 1
ATOM 1394 C CA . SER A 1 163 ? 5.772 10.057 -20.058 1.00 96.69 163 SER A CA 1
ATOM 1395 C C . SER A 1 163 ? 7.243 9.773 -20.366 1.00 96.69 163 SER A C 1
ATOM 1397 O O . SER A 1 163 ? 7.673 9.983 -21.495 1.00 96.69 163 SER A O 1
ATOM 1399 N N . ASP A 1 164 ? 8.011 9.314 -19.374 1.00 96.06 164 ASP A N 1
ATOM 1400 C CA . ASP A 1 164 ? 9.444 9.031 -19.495 1.00 96.06 164 ASP A CA 1
ATOM 1401 C C . ASP A 1 164 ? 9.859 7.946 -18.486 1.00 96.06 164 ASP A C 1
ATOM 1403 O O . ASP A 1 164 ? 10.292 8.230 -17.363 1.00 96.06 164 ASP A O 1
ATOM 1407 N N . ARG A 1 165 ? 9.736 6.678 -18.895 1.00 95.19 165 ARG A N 1
ATOM 1408 C CA . ARG A 1 165 ? 10.089 5.520 -18.057 1.00 95.19 165 ARG A CA 1
ATOM 1409 C C . ARG A 1 165 ? 11.569 5.503 -17.672 1.00 95.19 165 ARG A C 1
ATOM 1411 O O . ARG A 1 165 ? 11.903 5.156 -16.540 1.00 95.19 165 ARG A O 1
ATOM 1418 N N . GLU A 1 166 ? 12.459 5.905 -18.579 1.00 96.12 166 GLU A N 1
ATOM 1419 C CA . GLU A 1 166 ? 13.904 5.907 -18.325 1.00 96.12 166 GLU A CA 1
ATOM 1420 C C . GLU A 1 166 ? 14.279 6.880 -17.206 1.00 96.12 166 GLU A C 1
ATOM 1422 O O . GLU A 1 166 ? 15.182 6.597 -16.414 1.00 96.12 166 GLU A O 1
ATOM 1427 N N . SER A 1 167 ? 13.577 8.014 -17.093 1.00 95.19 167 SER A N 1
ATOM 1428 C CA . SER A 1 167 ? 13.765 8.933 -15.965 1.00 95.19 167 SER A CA 1
ATOM 1429 C C . SER A 1 167 ? 13.436 8.279 -14.619 1.00 95.19 167 SER A C 1
ATOM 1431 O O . SER A 1 167 ? 14.164 8.484 -13.643 1.00 95.19 167 SER A O 1
ATOM 1433 N N . ILE A 1 168 ? 12.398 7.436 -14.572 1.00 96.50 168 ILE A N 1
ATOM 1434 C CA . ILE A 1 168 ? 12.003 6.696 -13.368 1.00 96.50 168 ILE A CA 1
ATOM 1435 C C . ILE A 1 168 ? 13.030 5.620 -13.033 1.00 96.50 168 ILE A C 1
ATOM 1437 O O . ILE A 1 168 ? 13.421 5.495 -11.874 1.00 96.50 168 ILE A O 1
ATOM 1441 N N . PHE A 1 169 ? 13.524 4.882 -14.026 1.00 96.56 169 PHE A N 1
ATOM 1442 C CA . PHE A 1 169 ? 14.560 3.871 -13.805 1.00 96.56 169 PHE A CA 1
ATOM 1443 C C . PHE A 1 169 ? 15.879 4.495 -13.334 1.00 96.56 169 PHE A C 1
ATOM 1445 O O . PHE A 1 169 ? 16.507 4.002 -12.395 1.00 96.56 169 PHE A O 1
ATOM 1452 N N . ARG A 1 170 ? 16.252 5.654 -13.880 1.00 95.62 170 ARG A N 1
ATOM 1453 C CA . ARG A 1 170 ? 17.392 6.434 -13.384 1.00 95.62 170 ARG A CA 1
ATOM 1454 C C . ARG A 1 170 ? 17.192 6.892 -11.943 1.00 95.62 170 ARG A C 1
ATOM 1456 O O . ARG A 1 170 ? 18.134 6.856 -11.154 1.00 95.62 170 ARG A O 1
ATOM 1463 N N . LEU A 1 171 ? 15.976 7.309 -11.586 1.00 95.06 171 LEU A N 1
ATOM 1464 C CA . LEU A 1 171 ? 15.642 7.687 -10.216 1.00 95.06 171 LEU A CA 1
ATOM 1465 C C . LEU A 1 171 ? 15.712 6.485 -9.264 1.00 95.06 171 LEU A C 1
ATOM 1467 O O . LEU A 1 171 ? 16.268 6.630 -8.180 1.00 95.06 171 LEU A O 1
ATOM 1471 N N . LEU A 1 172 ? 15.226 5.307 -9.677 1.00 94.44 172 LEU A N 1
ATOM 1472 C CA . LEU A 1 172 ? 15.351 4.057 -8.915 1.00 94.44 172 LEU A CA 1
ATOM 1473 C C . LEU A 1 172 ? 16.818 3.726 -8.637 1.00 94.44 172 LEU A C 1
ATOM 1475 O O . LEU A 1 172 ? 17.179 3.504 -7.484 1.00 94.44 172 LEU A O 1
ATOM 1479 N N . LYS A 1 173 ? 17.675 3.770 -9.664 1.00 94.81 173 LYS A N 1
ATOM 1480 C CA . LYS A 1 173 ? 19.120 3.555 -9.512 1.00 94.81 173 LYS A CA 1
ATOM 1481 C C . LYS A 1 173 ? 19.741 4.539 -8.522 1.00 94.81 173 LYS A C 1
ATOM 1483 O O . LYS A 1 173 ? 20.431 4.131 -7.594 1.00 94.81 173 LYS A O 1
ATOM 1488 N N . ASN A 1 174 ? 19.476 5.833 -8.695 1.00 92.81 174 ASN A N 1
ATOM 1489 C CA . ASN A 1 174 ? 20.042 6.871 -7.833 1.00 92.81 174 ASN A CA 1
ATOM 1490 C C . ASN A 1 174 ? 19.569 6.748 -6.378 1.00 92.81 174 ASN A C 1
ATOM 1492 O O . ASN A 1 174 ? 20.344 7.013 -5.464 1.00 92.81 174 ASN A O 1
ATOM 1496 N N . ALA A 1 175 ? 18.311 6.359 -6.163 1.00 92.06 175 ALA A N 1
ATOM 1497 C CA . ALA A 1 175 ? 17.756 6.150 -4.833 1.00 92.06 175 ALA A CA 1
ATOM 1498 C C . ALA A 1 175 ? 18.326 4.892 -4.164 1.00 92.06 175 ALA A C 1
ATOM 1500 O O . ALA A 1 175 ? 18.666 4.942 -2.985 1.00 92.06 175 ALA A O 1
ATOM 1501 N N . LEU A 1 176 ? 18.512 3.802 -4.918 1.00 92.00 176 LEU A N 1
ATOM 1502 C CA . LEU A 1 176 ? 19.152 2.586 -4.415 1.00 92.00 176 LEU A CA 1
ATOM 1503 C C . LEU A 1 176 ? 20.566 2.880 -3.896 1.00 92.00 176 LEU A C 1
ATOM 1505 O O . LEU A 1 176 ? 20.894 2.481 -2.783 1.00 92.00 176 LEU A O 1
ATOM 1509 N N . LEU A 1 177 ? 21.369 3.627 -4.662 1.00 88.25 177 LEU A N 1
ATOM 1510 C CA . LEU A 1 177 ? 22.749 3.975 -4.292 1.00 88.25 177 LEU A CA 1
ATOM 1511 C C . LEU A 1 177 ? 22.861 4.771 -2.981 1.00 88.25 177 LEU A C 1
ATOM 1513 O O . LEU A 1 177 ? 23.926 4.778 -2.377 1.00 88.25 177 LEU A O 1
ATOM 1517 N N . ARG A 1 178 ? 21.786 5.441 -2.553 1.00 83.50 178 ARG A N 1
ATOM 1518 C CA . ARG A 1 178 ? 21.724 6.215 -1.301 1.00 83.50 178 ARG A CA 1
ATOM 1519 C C . ARG A 1 178 ? 21.045 5.449 -0.162 1.00 83.50 178 ARG A C 1
ATOM 1521 O O . ARG A 1 178 ? 21.185 5.805 0.999 1.00 83.50 178 ARG A O 1
ATOM 1528 N N . SER A 1 179 ? 20.311 4.383 -0.483 1.00 79.31 179 SER A N 1
ATOM 1529 C CA . SER A 1 179 ? 19.428 3.697 0.467 1.00 79.31 179 SER A CA 1
ATOM 1530 C C . SER A 1 179 ? 20.149 3.019 1.636 1.00 79.31 179 SER A C 1
ATOM 1532 O O . SER A 1 179 ? 19.529 2.809 2.673 1.00 79.31 179 SER A O 1
ATOM 1534 N N . ASP A 1 180 ? 21.440 2.710 1.509 1.00 75.06 180 ASP A N 1
ATOM 1535 C CA . ASP A 1 180 ? 22.212 2.052 2.570 1.00 75.06 180 ASP A CA 1
ATOM 1536 C C . ASP A 1 180 ? 22.759 3.038 3.624 1.00 75.06 180 ASP A C 1
ATOM 1538 O O . ASP A 1 180 ? 23.300 2.612 4.645 1.00 75.06 180 ASP A O 1
ATOM 1542 N N . GLU A 1 181 ? 22.621 4.349 3.399 1.00 71.81 181 GLU A N 1
ATOM 1543 C CA . GLU A 1 181 ? 23.191 5.388 4.266 1.00 71.81 181 GLU A CA 1
ATOM 1544 C C . GLU A 1 181 ? 22.266 5.777 5.430 1.00 71.81 181 GLU A C 1
ATOM 1546 O O . GLU A 1 181 ? 22.747 6.119 6.512 1.00 71.81 181 GLU A O 1
ATOM 1551 N N . ASP A 1 182 ? 20.944 5.703 5.236 1.00 83.94 182 ASP A N 1
ATOM 1552 C CA . ASP A 1 182 ? 19.954 6.161 6.212 1.00 83.94 182 ASP A CA 1
ATOM 1553 C C . ASP A 1 182 ? 18.667 5.313 6.224 1.00 83.94 182 ASP A C 1
ATOM 1555 O O . ASP A 1 182 ? 18.138 4.890 5.195 1.00 83.94 182 ASP A O 1
ATOM 1559 N N . SER A 1 183 ? 18.124 5.094 7.425 1.00 87.06 183 SER A N 1
ATOM 1560 C CA . SER A 1 183 ? 16.933 4.259 7.636 1.00 87.06 183 SER A CA 1
ATOM 1561 C C . SER A 1 183 ? 15.660 4.825 6.997 1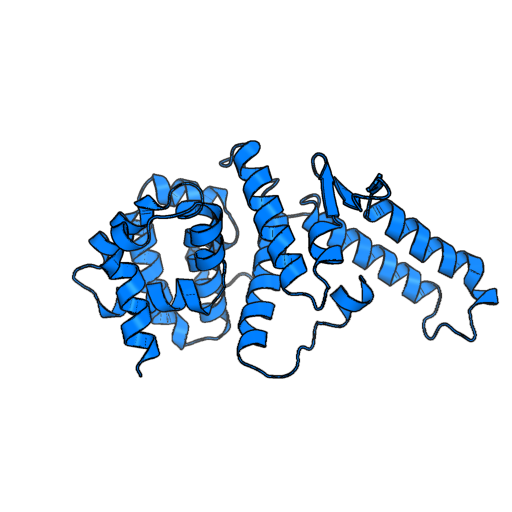.00 87.06 183 SER A C 1
ATOM 1563 O O . SER A 1 183 ? 14.815 4.055 6.531 1.00 87.06 183 SER A O 1
ATOM 1565 N N . TYR A 1 184 ? 15.515 6.152 6.941 1.00 90.88 184 TYR A N 1
ATOM 1566 C CA . TYR A 1 184 ? 14.366 6.803 6.324 1.00 90.88 184 TYR A CA 1
ATOM 1567 C C . TYR A 1 184 ? 14.498 6.828 4.799 1.00 90.88 184 TYR A C 1
ATOM 1569 O O . TYR A 1 184 ? 13.532 6.521 4.098 1.00 90.88 184 TYR A O 1
ATOM 1577 N N . GLN A 1 185 ? 15.702 7.076 4.277 1.00 91.81 185 GLN A N 1
ATOM 1578 C CA . GLN A 1 185 ? 16.007 6.936 2.849 1.00 91.81 185 GLN A CA 1
ATOM 1579 C C . GLN A 1 185 ? 15.726 5.521 2.342 1.00 91.81 185 GLN A C 1
ATOM 1581 O O . GLN A 1 185 ? 15.047 5.352 1.325 1.00 91.81 185 GLN A O 1
ATOM 1586 N N . ASN A 1 186 ? 16.173 4.506 3.086 1.00 91.88 186 ASN A N 1
ATOM 1587 C CA . ASN A 1 186 ? 15.873 3.107 2.807 1.00 91.88 186 ASN A CA 1
ATOM 1588 C C . ASN A 1 186 ? 14.361 2.855 2.745 1.00 91.88 186 ASN A C 1
ATOM 1590 O O . ASN A 1 186 ? 13.862 2.258 1.794 1.00 91.88 186 ASN A O 1
ATOM 1594 N N . TYR A 1 187 ? 13.616 3.366 3.730 1.00 92.56 187 TYR A N 1
ATOM 1595 C CA . TYR A 1 187 ? 12.164 3.231 3.771 1.00 92.56 187 TYR A CA 1
ATOM 1596 C C . TYR A 1 187 ? 11.482 3.905 2.570 1.00 92.56 187 TYR A C 1
ATOM 1598 O O . TYR A 1 187 ? 10.609 3.305 1.944 1.00 92.56 187 TYR A O 1
ATOM 1606 N N . ILE A 1 188 ? 11.887 5.125 2.202 1.00 94.81 188 ILE A N 1
ATOM 1607 C CA . ILE A 1 188 ? 11.349 5.831 1.028 1.00 94.81 188 ILE A CA 1
ATOM 1608 C C . ILE A 1 188 ? 11.641 5.058 -0.256 1.00 94.81 188 ILE A C 1
ATOM 1610 O O . ILE A 1 188 ? 10.758 4.943 -1.108 1.00 94.81 188 ILE A O 1
ATOM 1614 N N . PHE A 1 189 ? 12.846 4.505 -0.393 1.00 95.00 189 PHE A N 1
ATOM 1615 C CA . PHE A 1 189 ? 13.193 3.659 -1.527 1.00 95.00 189 PHE A CA 1
ATOM 1616 C C . PHE A 1 189 ? 12.287 2.421 -1.604 1.00 95.00 189 PHE A C 1
ATOM 1618 O O . PHE A 1 189 ? 11.716 2.156 -2.663 1.00 95.00 189 PHE A O 1
ATOM 1625 N N . SER A 1 190 ? 12.057 1.734 -0.480 1.00 94.88 190 SER A N 1
ATOM 1626 C CA . SER A 1 190 ? 11.105 0.619 -0.393 1.00 94.88 190 SER A CA 1
ATOM 1627 C C . SER A 1 190 ? 9.675 1.035 -0.768 1.00 94.88 190 SER A C 1
ATOM 1629 O O . SER A 1 190 ? 8.982 0.320 -1.485 1.00 94.88 190 SER A O 1
ATOM 1631 N N . VAL A 1 191 ? 9.205 2.219 -0.366 1.00 96.50 191 VAL A N 1
ATOM 1632 C CA . VAL A 1 191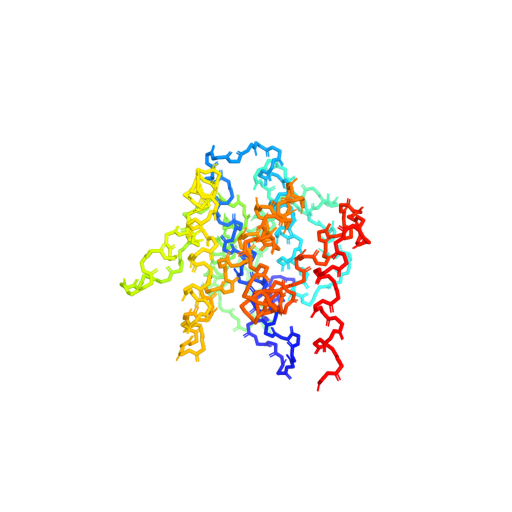 ? 7.883 2.716 -0.799 1.00 96.50 191 VAL A CA 1
ATOM 1633 C C . VAL A 1 191 ? 7.862 2.990 -2.307 1.00 96.50 191 VAL A C 1
ATOM 1635 O O . VAL A 1 191 ? 6.894 2.650 -2.988 1.00 96.50 191 VAL A O 1
ATOM 1638 N N . PHE A 1 192 ? 8.927 3.578 -2.850 1.00 97.06 192 PHE A N 1
ATOM 1639 C CA . PHE A 1 192 ? 9.021 3.919 -4.267 1.00 97.06 192 PHE A CA 1
ATOM 1640 C C . PHE A 1 192 ? 9.062 2.683 -5.170 1.00 97.06 192 PHE A C 1
ATOM 1642 O O . PHE A 1 192 ? 8.320 2.616 -6.152 1.00 97.06 192 PHE A O 1
ATOM 1649 N N . ILE A 1 193 ? 9.857 1.671 -4.816 1.00 96.38 193 ILE A N 1
ATOM 1650 C CA . ILE A 1 193 ? 9.923 0.422 -5.580 1.00 96.38 193 ILE A CA 1
ATOM 1651 C C . ILE A 1 193 ? 8.600 -0.349 -5.505 1.00 96.38 193 ILE A C 1
ATOM 1653 O O . ILE A 1 193 ? 8.140 -0.894 -6.507 1.00 96.38 193 ILE A O 1
ATOM 1657 N N . GLN A 1 194 ? 7.917 -0.323 -4.357 1.00 96.81 194 GLN A N 1
ATOM 1658 C CA . GLN A 1 194 ? 6.622 -0.988 -4.218 1.00 96.81 194 GLN A CA 1
ATOM 1659 C C . GLN A 1 194 ? 5.492 -0.227 -4.927 1.00 96.81 194 GLN A C 1
ATOM 1661 O O . GLN A 1 194 ? 4.546 -0.862 -5.390 1.00 96.81 194 GLN A O 1
ATOM 1666 N N . ASN A 1 195 ? 5.618 1.091 -5.147 1.00 97.31 195 ASN A N 1
ATOM 1667 C CA . ASN A 1 195 ? 4.737 1.809 -6.075 1.00 97.31 195 ASN A CA 1
ATOM 1668 C C . ASN A 1 195 ? 4.885 1.292 -7.512 1.00 97.31 195 ASN A C 1
ATOM 1670 O O . ASN A 1 195 ? 3.875 1.094 -8.183 1.00 97.31 195 ASN A O 1
ATOM 1674 N N . TYR A 1 196 ? 6.109 1.019 -7.976 1.00 97.19 196 TYR A N 1
ATOM 1675 C CA . TYR A 1 196 ? 6.316 0.389 -9.283 1.00 97.19 196 TYR A CA 1
ATOM 1676 C C . TYR A 1 196 ? 5.639 -0.989 -9.352 1.00 97.19 196 TYR A C 1
ATOM 1678 O O . TYR A 1 196 ? 4.849 -1.242 -10.259 1.00 97.19 196 TYR A O 1
ATOM 1686 N N . VAL A 1 197 ? 5.824 -1.842 -8.343 1.00 96.75 197 VAL A N 1
ATOM 1687 C CA . VAL A 1 197 ? 5.161 -3.157 -8.291 1.00 96.75 197 VAL A CA 1
ATOM 1688 C C . VAL A 1 197 ? 3.632 -3.027 -8.308 1.00 96.75 197 VAL A C 1
ATOM 1690 O O . VAL A 1 197 ? 2.956 -3.660 -9.118 1.00 96.75 197 VAL A O 1
ATOM 1693 N N . CYS A 1 198 ? 3.063 -2.193 -7.437 1.00 97.19 198 CYS A N 1
ATOM 1694 C CA . CYS A 1 198 ? 1.619 -2.167 -7.206 1.00 97.19 198 CYS A CA 1
ATOM 1695 C C . CYS A 1 198 ? 0.825 -1.348 -8.229 1.00 97.19 198 CYS A C 1
ATOM 1697 O O . CYS A 1 198 ? -0.374 -1.589 -8.383 1.00 97.19 198 CYS A O 1
ATOM 1699 N N . TYR A 1 199 ? 1.460 -0.387 -8.904 1.00 96.94 199 TYR A N 1
ATOM 1700 C CA . TYR A 1 199 ? 0.795 0.489 -9.869 1.00 96.94 199 TYR A CA 1
ATOM 1701 C C . TYR A 1 199 ? 1.250 0.294 -11.316 1.00 96.94 199 TYR A C 1
ATOM 1703 O O . TYR A 1 199 ? 0.529 0.744 -12.200 1.00 96.94 199 TYR A O 1
ATOM 1711 N N . ILE A 1 200 ? 2.402 -0.337 -11.569 1.00 96.94 200 ILE A N 1
ATOM 1712 C CA . ILE A 1 200 ? 2.892 -0.600 -12.931 1.00 96.94 200 ILE A CA 1
ATOM 1713 C C . ILE A 1 200 ? 2.844 -2.091 -13.281 1.00 96.94 200 ILE A C 1
ATOM 1715 O O . ILE A 1 200 ? 2.320 -2.417 -14.340 1.00 96.94 200 ILE A O 1
ATOM 1719 N N . LEU A 1 201 ? 3.361 -2.979 -12.415 1.00 95.25 201 LEU A N 1
ATOM 1720 C CA . LEU A 1 201 ? 3.418 -4.432 -12.687 1.00 95.25 201 LEU A CA 1
ATOM 1721 C C . LEU A 1 201 ? 2.108 -5.175 -12.377 1.00 95.25 201 LEU A C 1
ATOM 1723 O O . LEU A 1 201 ? 1.692 -6.088 -13.093 1.00 95.25 201 LEU A O 1
ATOM 1727 N N . ASN A 1 202 ? 1.401 -4.770 -11.319 1.00 94.62 202 ASN A N 1
ATOM 1728 C CA . ASN A 1 202 ? -0.060 -4.886 -11.313 1.00 94.62 202 ASN A CA 1
ATOM 1729 C C . ASN A 1 202 ? -0.579 -4.091 -12.530 1.00 94.62 202 ASN A C 1
ATOM 1731 O O . ASN A 1 202 ? 0.144 -3.283 -13.021 1.00 94.62 202 ASN A O 1
ATOM 1735 N N . PHE A 1 203 ? -1.787 -4.154 -13.060 1.00 93.00 203 PHE A N 1
ATOM 1736 C CA . PHE A 1 203 ? -2.087 -3.589 -14.410 1.00 93.00 203 PHE A CA 1
ATOM 1737 C C . PHE A 1 203 ? -1.305 -4.201 -15.593 1.00 93.00 203 PHE A C 1
ATOM 1739 O O . PHE A 1 203 ? -1.973 -4.867 -16.379 1.00 93.00 203 PHE A O 1
ATOM 1746 N N . ASP A 1 204 ? 0.016 -4.027 -15.735 1.00 94.00 204 ASP A N 1
ATOM 1747 C CA . ASP A 1 204 ? 0.790 -4.555 -16.872 1.00 94.00 204 ASP A CA 1
ATOM 1748 C C . ASP A 1 204 ? 2.140 -5.167 -16.459 1.00 94.00 204 ASP A C 1
ATOM 1750 O O . ASP A 1 204 ? 3.153 -4.491 -16.288 1.00 94.00 204 ASP A O 1
ATOM 1754 N N . PHE A 1 205 ? 2.165 -6.494 -16.340 1.00 93.00 205 PHE A N 1
ATOM 1755 C CA . PHE A 1 205 ? 3.370 -7.212 -15.933 1.00 93.00 205 PHE A CA 1
ATOM 1756 C C . PHE A 1 205 ? 4.460 -7.215 -17.022 1.00 93.00 205 PHE A C 1
ATOM 1758 O O . PHE A 1 205 ? 5.637 -7.363 -16.693 1.00 93.00 205 PHE A O 1
ATOM 1765 N N . ASP A 1 206 ? 4.109 -7.001 -18.300 1.00 92.19 206 ASP A N 1
ATOM 1766 C CA . ASP A 1 206 ? 5.099 -6.922 -19.383 1.00 92.19 206 ASP A CA 1
ATOM 1767 C C . ASP A 1 206 ? 6.028 -5.704 -19.219 1.00 92.19 206 ASP A C 1
ATOM 1769 O O . ASP A 1 206 ? 7.145 -5.718 -19.744 1.00 92.19 206 ASP A O 1
ATOM 1773 N N . GLU A 1 207 ? 5.645 -4.697 -18.419 1.00 94.50 207 GLU A N 1
ATOM 1774 C CA . GLU A 1 207 ? 6.504 -3.553 -18.079 1.00 94.50 207 GLU A CA 1
ATOM 1775 C C . GLU A 1 207 ? 7.800 -3.966 -17.353 1.00 94.50 207 GLU A C 1
ATOM 1777 O O . GLU A 1 207 ? 8.781 -3.215 -17.337 1.00 94.50 207 GLU A O 1
ATOM 1782 N N . MET A 1 208 ? 7.851 -5.188 -16.810 1.00 91.25 208 MET A N 1
ATOM 1783 C CA . MET A 1 208 ? 9.064 -5.795 -16.266 1.00 91.25 208 MET A CA 1
ATOM 1784 C C . MET A 1 208 ? 10.167 -5.941 -17.327 1.00 91.25 208 MET A C 1
ATOM 1786 O O . MET A 1 208 ? 11.345 -5.781 -17.014 1.00 91.25 208 MET A O 1
ATOM 1790 N N . LYS A 1 209 ? 9.810 -6.195 -18.594 1.00 90.88 209 LYS A N 1
ATOM 1791 C CA . LYS A 1 209 ? 10.783 -6.349 -19.692 1.00 90.88 209 LYS A CA 1
ATOM 1792 C C . LYS A 1 209 ? 11.584 -5.070 -19.907 1.00 90.88 209 LYS A C 1
ATOM 1794 O O . LYS A 1 209 ? 12.797 -5.137 -20.048 1.00 90.88 209 LYS A O 1
ATOM 1799 N N . TYR A 1 210 ? 10.939 -3.907 -19.811 1.00 94.00 210 TYR A N 1
ATOM 1800 C CA . TYR A 1 210 ? 11.637 -2.624 -19.914 1.00 94.00 210 TYR A CA 1
ATOM 1801 C C . TYR A 1 210 ? 12.607 -2.387 -18.755 1.00 94.00 210 TYR A C 1
ATOM 1803 O O . TYR A 1 210 ? 13.655 -1.781 -18.961 1.00 94.00 210 TYR A O 1
ATOM 1811 N N . LEU A 1 211 ? 12.285 -2.865 -17.547 1.00 93.69 211 LEU A N 1
ATOM 1812 C CA . LEU A 1 211 ? 13.208 -2.798 -16.413 1.00 93.69 211 LEU A CA 1
ATOM 1813 C C . LEU A 1 211 ? 14.445 -3.673 -16.665 1.00 93.69 211 LEU A C 1
ATOM 1815 O O . LEU A 1 211 ? 15.565 -3.219 -16.445 1.00 93.69 211 LEU A O 1
ATOM 1819 N N . VAL A 1 212 ? 14.242 -4.904 -17.149 1.00 90.94 212 VAL A N 1
ATOM 1820 C CA . VAL A 1 212 ? 15.335 -5.822 -17.518 1.00 90.94 212 VAL A CA 1
ATOM 1821 C C . VAL A 1 212 ? 16.213 -5.203 -18.603 1.00 90.94 212 VAL A C 1
ATOM 1823 O O . VAL A 1 212 ? 17.428 -5.136 -18.437 1.00 90.94 212 VAL A O 1
ATOM 1826 N N . ASP A 1 213 ? 15.603 -4.708 -19.680 1.00 92.00 213 ASP A N 1
ATOM 1827 C CA . ASP A 1 213 ? 16.318 -4.124 -20.814 1.00 92.00 213 ASP A CA 1
ATOM 1828 C C . ASP A 1 213 ? 17.122 -2.885 -20.404 1.00 92.00 213 ASP A C 1
ATOM 1830 O O . ASP A 1 213 ? 18.251 -2.715 -20.854 1.00 92.00 213 ASP A O 1
ATOM 1834 N N . TYR A 1 214 ? 16.581 -2.038 -19.521 1.00 94.94 214 TYR A N 1
ATOM 1835 C CA . TYR A 1 214 ? 17.265 -0.827 -19.063 1.00 94.94 214 TYR A CA 1
ATOM 1836 C C . TYR A 1 214 ? 18.514 -1.120 -18.221 1.00 94.94 214 TYR A C 1
ATOM 1838 O O . TYR A 1 214 ? 19.499 -0.387 -18.298 1.00 94.94 214 TYR A O 1
ATOM 1846 N N . PHE A 1 215 ? 18.479 -2.173 -17.400 1.00 92.94 215 PHE A N 1
ATOM 1847 C CA . PHE A 1 215 ? 19.582 -2.536 -16.507 1.00 92.94 215 PHE A CA 1
ATOM 1848 C C . PHE A 1 215 ? 20.428 -3.710 -17.018 1.00 92.94 215 PHE A C 1
ATOM 1850 O O . PHE A 1 215 ? 21.226 -4.266 -16.265 1.00 92.94 215 PHE A O 1
ATOM 1857 N N . ASN A 1 216 ? 20.297 -4.083 -18.292 1.00 88.38 216 ASN A N 1
ATOM 1858 C CA . ASN A 1 216 ? 21.015 -5.218 -18.878 1.00 88.38 216 ASN A CA 1
ATOM 1859 C C . ASN A 1 216 ? 22.553 -5.094 -18.785 1.00 88.38 216 ASN A C 1
ATOM 1861 O O . ASN A 1 216 ? 23.244 -6.102 -18.646 1.00 88.38 216 ASN A O 1
ATOM 1865 N N . GLU A 1 217 ? 23.085 -3.870 -18.821 1.00 90.19 217 GLU A N 1
ATOM 1866 C CA . GLU A 1 217 ? 24.511 -3.549 -18.684 1.00 90.19 217 GLU A CA 1
ATOM 1867 C C . GLU A 1 217 ? 24.939 -3.286 -17.224 1.00 90.19 217 GLU A C 1
ATOM 1869 O O . GLU A 1 217 ? 26.131 -3.172 -16.941 1.00 90.19 217 GLU A O 1
ATOM 1874 N N . ASP A 1 218 ? 23.992 -3.215 -16.282 1.00 91.19 218 ASP A N 1
ATOM 1875 C CA . ASP A 1 218 ? 24.215 -2.921 -14.859 1.00 91.19 218 ASP A CA 1
ATOM 1876 C C . ASP A 1 218 ? 23.527 -3.973 -13.973 1.00 91.19 218 ASP A C 1
ATOM 1878 O O . ASP A 1 218 ? 22.563 -3.716 -13.242 1.00 91.19 218 ASP A O 1
ATOM 1882 N N . ILE A 1 219 ? 24.039 -5.201 -14.083 1.00 87.19 219 ILE A N 1
ATOM 1883 C CA . ILE A 1 219 ? 23.469 -6.407 -13.469 1.00 87.19 219 ILE A CA 1
ATOM 1884 C C . ILE A 1 219 ? 23.424 -6.305 -11.935 1.00 87.19 219 ILE A C 1
ATOM 1886 O O . ILE A 1 219 ? 22.485 -6.801 -11.314 1.00 87.19 219 ILE A O 1
ATOM 1890 N N . ASP A 1 220 ? 24.394 -5.639 -11.305 1.00 89.12 220 ASP A N 1
ATOM 1891 C CA . ASP A 1 220 ? 24.418 -5.472 -9.847 1.00 89.12 220 ASP A CA 1
ATOM 1892 C C . ASP A 1 220 ? 23.273 -4.572 -9.365 1.00 89.12 220 ASP A C 1
ATOM 1894 O O . ASP A 1 220 ? 22.570 -4.906 -8.405 1.00 89.12 220 ASP A O 1
ATOM 1898 N N . THR A 1 221 ? 23.035 -3.451 -10.055 1.00 91.38 221 THR A N 1
ATOM 1899 C CA . THR A 1 221 ? 21.888 -2.579 -9.769 1.00 91.38 221 THR A CA 1
ATOM 1900 C C . THR A 1 221 ? 20.581 -3.329 -9.999 1.00 91.38 221 THR A C 1
ATOM 1902 O O . THR A 1 221 ? 19.706 -3.309 -9.131 1.00 91.38 221 THR A O 1
ATOM 1905 N N . TYR A 1 222 ? 20.468 -4.042 -11.124 1.00 91.00 222 TYR A N 1
ATOM 1906 C CA . TYR A 1 222 ? 19.307 -4.874 -11.435 1.00 91.00 222 TYR A CA 1
ATOM 1907 C C . TYR A 1 222 ? 19.004 -5.872 -10.311 1.00 91.00 222 TYR A C 1
ATOM 1909 O O . TYR A 1 222 ? 17.903 -5.871 -9.762 1.00 91.00 222 TYR A O 1
ATOM 1917 N N . ASN A 1 223 ? 19.991 -6.673 -9.906 1.00 89.06 223 ASN A N 1
ATOM 1918 C CA . ASN A 1 223 ? 19.830 -7.701 -8.880 1.00 89.06 223 ASN A CA 1
ATOM 1919 C C . ASN A 1 223 ? 19.388 -7.120 -7.533 1.00 89.06 223 ASN A C 1
ATOM 1921 O O . ASN A 1 223 ? 18.542 -7.704 -6.855 1.00 89.06 223 ASN A O 1
ATOM 1925 N N . ASN A 1 224 ? 19.919 -5.958 -7.150 1.00 90.56 224 ASN A N 1
ATOM 1926 C CA . ASN A 1 224 ? 19.514 -5.281 -5.922 1.00 90.56 224 ASN A CA 1
ATOM 1927 C C . ASN A 1 224 ? 18.077 -4.745 -5.996 1.00 90.56 224 ASN A C 1
ATOM 1929 O O . ASN A 1 224 ? 17.331 -4.880 -5.026 1.00 90.56 224 ASN A O 1
ATOM 1933 N N . ILE A 1 225 ? 17.658 -4.200 -7.141 1.00 92.44 225 ILE A N 1
ATOM 1934 C CA . ILE A 1 225 ? 16.262 -3.802 -7.381 1.00 92.44 225 ILE A CA 1
ATOM 1935 C C . ILE A 1 225 ? 15.343 -5.029 -7.287 1.00 92.44 225 ILE A C 1
ATOM 1937 O O . ILE A 1 225 ? 14.349 -4.989 -6.563 1.00 92.44 225 ILE A O 1
ATOM 1941 N N . ILE A 1 226 ? 15.689 -6.145 -7.939 1.00 90.88 226 ILE A N 1
ATOM 1942 C CA . ILE A 1 226 ? 14.869 -7.369 -7.909 1.00 90.88 226 ILE A CA 1
ATOM 1943 C C . ILE A 1 226 ? 14.769 -7.912 -6.486 1.00 90.88 226 ILE A C 1
ATOM 1945 O O . ILE A 1 226 ? 13.677 -8.230 -6.014 1.00 90.88 226 ILE A O 1
ATOM 1949 N N . LYS A 1 227 ? 15.889 -7.955 -5.760 1.00 88.75 227 LYS A N 1
ATOM 1950 C CA . LYS A 1 227 ? 15.903 -8.368 -4.356 1.00 88.75 227 LYS A CA 1
ATOM 1951 C C . LYS A 1 227 ? 14.904 -7.554 -3.537 1.00 88.75 227 LYS A C 1
ATOM 1953 O O . LYS A 1 227 ? 14.122 -8.142 -2.800 1.00 88.75 227 LYS A O 1
ATOM 1958 N N . ARG A 1 228 ? 14.887 -6.233 -3.716 1.00 89.56 228 ARG A N 1
ATOM 1959 C CA . ARG A 1 228 ? 14.009 -5.300 -2.994 1.00 89.56 228 ARG A CA 1
ATOM 1960 C C . ARG A 1 228 ? 12.537 -5.449 -3.374 1.00 89.56 228 ARG A C 1
ATOM 1962 O O . ARG A 1 228 ? 11.678 -5.397 -2.496 1.00 89.56 228 ARG A O 1
ATOM 1969 N N . ILE A 1 229 ? 12.242 -5.728 -4.647 1.00 92.00 229 ILE A N 1
ATOM 1970 C CA . ILE A 1 229 ? 10.884 -6.059 -5.114 1.00 92.00 229 ILE A CA 1
ATOM 1971 C C . ILE A 1 229 ? 10.305 -7.246 -4.327 1.00 92.00 229 ILE A C 1
ATOM 1973 O O . ILE A 1 229 ? 9.134 -7.194 -3.954 1.00 92.00 229 ILE A O 1
ATOM 1977 N N . HIS A 1 230 ? 11.119 -8.265 -4.030 1.00 87.19 230 HIS A N 1
ATOM 1978 C CA . HIS A 1 230 ? 10.684 -9.476 -3.323 1.00 87.19 230 HIS A CA 1
ATOM 1979 C C . HIS A 1 230 ? 10.846 -9.432 -1.797 1.00 87.19 230 HIS A C 1
ATOM 1981 O O . HIS A 1 230 ? 10.087 -10.093 -1.094 1.00 87.19 230 HIS A O 1
ATOM 1987 N N . SER A 1 231 ? 11.845 -8.719 -1.267 1.00 85.00 231 SER A N 1
ATOM 1988 C CA . SER A 1 231 ? 12.146 -8.734 0.172 1.00 85.00 231 SER A CA 1
ATOM 1989 C C . SER A 1 231 ? 11.314 -7.749 0.976 1.00 85.00 231 SER A C 1
ATOM 1991 O O . SER A 1 231 ? 11.025 -8.010 2.141 1.00 85.00 231 SER A O 1
ATOM 1993 N N . ASP A 1 232 ? 10.959 -6.609 0.379 1.00 83.50 232 ASP A N 1
ATOM 1994 C CA . ASP A 1 232 ? 10.305 -5.531 1.121 1.00 83.50 232 ASP A CA 1
ATOM 1995 C C . ASP A 1 232 ? 8.812 -5.839 1.334 1.00 83.50 232 ASP A C 1
ATOM 1997 O O . ASP A 1 232 ? 8.232 -5.448 2.347 1.00 83.50 232 ASP A O 1
ATOM 2001 N N . ALA A 1 233 ? 8.188 -6.578 0.408 1.00 85.81 233 ALA A N 1
ATOM 2002 C CA . ALA A 1 233 ? 6.802 -7.026 0.494 1.00 85.81 233 ALA A CA 1
ATOM 2003 C C . ALA A 1 233 ? 6.536 -8.256 -0.388 1.00 85.81 233 ALA A C 1
ATOM 2005 O O . ALA A 1 233 ? 7.132 -8.414 -1.449 1.00 85.81 233 ALA A O 1
ATOM 2006 N N . ILE A 1 234 ? 5.524 -9.054 -0.031 1.00 87.25 234 ILE A N 1
ATOM 2007 C CA . ILE A 1 234 ? 5.060 -10.193 -0.851 1.00 87.25 234 ILE A CA 1
ATOM 2008 C C . ILE A 1 234 ? 4.137 -9.785 -2.013 1.00 87.25 234 ILE A C 1
ATOM 2010 O O . ILE A 1 234 ? 3.463 -10.635 -2.601 1.00 87.25 234 ILE A O 1
ATOM 2014 N N . PHE A 1 235 ? 4.034 -8.488 -2.328 1.00 93.44 235 PHE A N 1
ATOM 2015 C CA . PHE A 1 235 ? 3.079 -7.997 -3.325 1.00 93.44 235 PHE A CA 1
ATOM 2016 C C . PHE A 1 235 ? 3.315 -8.633 -4.689 1.00 93.44 235 PHE A C 1
ATOM 2018 O O . PHE A 1 235 ? 2.363 -9.104 -5.306 1.00 93.44 235 PHE A O 1
ATOM 2025 N N . ILE A 1 236 ? 4.571 -8.717 -5.129 1.00 92.50 236 ILE A N 1
ATOM 2026 C CA . ILE A 1 236 ? 4.920 -9.322 -6.415 1.00 92.50 236 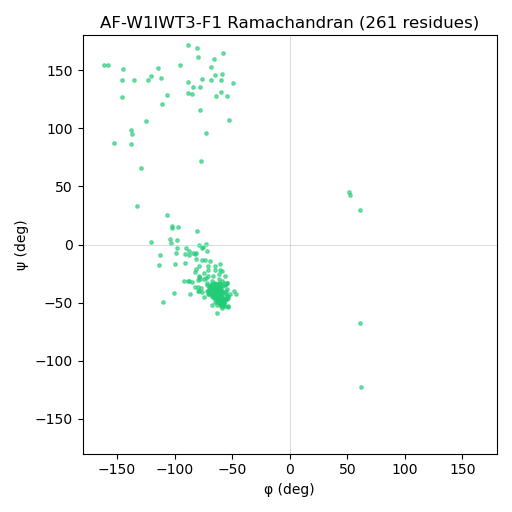ILE A CA 1
ATOM 2027 C C . ILE A 1 236 ? 4.509 -10.800 -6.489 1.00 92.50 236 ILE A C 1
ATOM 2029 O O . ILE A 1 236 ? 3.880 -11.209 -7.464 1.00 92.50 236 ILE A O 1
ATOM 2033 N N . ASP A 1 237 ? 4.757 -11.579 -5.433 1.00 88.69 237 ASP A N 1
ATOM 2034 C CA . ASP A 1 237 ? 4.409 -13.002 -5.381 1.00 88.69 237 ASP A CA 1
ATOM 2035 C C . ASP A 1 237 ? 2.887 -13.188 -5.455 1.00 88.69 237 ASP A C 1
ATOM 2037 O O . ASP A 1 237 ? 2.371 -14.047 -6.180 1.00 88.69 237 ASP A O 1
ATOM 2041 N N . ARG A 1 238 ? 2.139 -12.327 -4.751 1.00 89.81 238 ARG A N 1
ATOM 2042 C CA . ARG A 1 238 ? 0.675 -12.324 -4.800 1.00 89.81 238 ARG A CA 1
ATOM 2043 C C . ARG A 1 238 ? 0.155 -11.923 -6.180 1.00 89.81 238 ARG A C 1
ATOM 2045 O O . ARG A 1 238 ? -0.806 -12.530 -6.650 1.00 89.81 238 ARG A O 1
ATOM 2052 N N . LEU A 1 239 ? 0.771 -10.939 -6.837 1.00 90.12 239 LEU A N 1
ATOM 2053 C CA . LEU A 1 239 ? 0.406 -10.504 -8.188 1.00 90.12 239 LEU A CA 1
ATOM 2054 C C . LEU A 1 239 ? 0.624 -11.616 -9.216 1.00 90.12 239 LEU A C 1
ATOM 2056 O O . LEU A 1 239 ? -0.289 -11.908 -9.989 1.00 90.12 239 LEU A O 1
ATOM 2060 N N . VAL A 1 240 ? 1.784 -12.274 -9.178 1.00 88.31 240 VAL A N 1
ATOM 2061 C CA . VAL A 1 240 ? 2.114 -13.421 -10.038 1.00 88.31 240 VAL A CA 1
ATOM 2062 C C . VAL A 1 240 ? 1.065 -14.523 -9.891 1.00 88.31 240 VAL A C 1
ATOM 2064 O O . VAL A 1 240 ? 0.533 -15.005 -10.894 1.00 88.31 240 VAL A O 1
ATOM 2067 N N . TYR A 1 241 ? 0.698 -14.863 -8.650 1.00 87.44 241 TYR A N 1
ATOM 2068 C CA . TYR A 1 241 ? -0.329 -15.865 -8.365 1.00 87.44 241 TYR A CA 1
ATOM 2069 C C . TYR A 1 241 ? -1.717 -15.459 -8.884 1.00 87.44 241 TYR A C 1
ATOM 2071 O O . TYR A 1 241 ? -2.357 -16.219 -9.612 1.00 87.44 241 TYR A O 1
ATOM 2079 N N . LEU A 1 242 ? -2.193 -14.259 -8.534 1.00 87.06 242 LEU A N 1
ATOM 2080 C CA . LEU A 1 242 ? -3.546 -13.804 -8.875 1.00 87.06 242 LEU A CA 1
ATOM 2081 C C . LEU A 1 242 ? -3.734 -13.605 -10.381 1.00 87.06 242 LEU A C 1
ATOM 2083 O O . LEU A 1 242 ? -4.798 -13.922 -10.915 1.00 87.06 242 LEU A O 1
ATOM 2087 N N . LYS A 1 243 ? -2.706 -13.098 -11.069 1.00 87.12 243 LYS A N 1
ATOM 2088 C CA . LYS A 1 243 ? -2.754 -12.818 -12.510 1.00 87.12 243 LYS A CA 1
ATOM 2089 C C . LYS A 1 243 ? -2.317 -13.993 -13.375 1.00 87.12 243 LYS A C 1
ATOM 2091 O O . LYS A 1 243 ? -2.416 -13.889 -14.594 1.00 87.12 243 LYS A O 1
ATOM 2096 N N . LYS A 1 244 ? -1.894 -15.108 -12.765 1.00 86.06 244 LYS A N 1
ATOM 2097 C CA . LYS A 1 244 ? -1.384 -16.300 -13.461 1.00 86.06 244 LYS A CA 1
ATOM 2098 C C . LYS A 1 244 ? -0.288 -15.935 -14.462 1.00 86.06 244 LYS A C 1
ATOM 2100 O O . LYS A 1 244 ? -0.324 -16.368 -15.612 1.00 86.06 244 LYS A O 1
ATOM 2105 N N . VAL A 1 245 ? 0.644 -15.091 -14.023 1.00 85.50 245 VAL A N 1
ATOM 2106 C CA . VAL A 1 245 ? 1.788 -14.691 -14.844 1.00 85.50 245 VAL A CA 1
ATOM 2107 C C . VAL A 1 245 ? 2.583 -15.943 -15.201 1.00 85.50 245 VAL A C 1
ATOM 2109 O O . VAL A 1 245 ? 2.895 -16.752 -14.326 1.00 85.50 245 VAL A O 1
ATOM 2112 N N . ASP A 1 246 ? 2.906 -16.105 -16.482 1.00 82.12 246 ASP A N 1
ATOM 2113 C CA . ASP A 1 246 ? 3.799 -17.168 -16.927 1.00 82.12 246 ASP A CA 1
ATOM 2114 C C . ASP A 1 246 ? 5.237 -16.834 -16.521 1.00 82.12 246 ASP A C 1
ATOM 2116 O O . ASP A 1 246 ? 5.939 -16.092 -17.202 1.00 82.12 246 ASP A O 1
ATOM 2120 N N . VAL A 1 247 ? 5.653 -17.378 -15.382 1.00 78.50 247 VAL A N 1
ATOM 2121 C CA . VAL A 1 247 ? 6.976 -17.182 -14.773 1.00 78.50 247 VAL A CA 1
ATOM 2122 C C . VAL A 1 247 ? 8.108 -17.537 -15.749 1.00 78.50 247 VAL A C 1
ATOM 2124 O O . VAL A 1 247 ? 9.134 -16.860 -15.743 1.00 78.50 247 VAL A O 1
ATOM 2127 N N . LEU A 1 248 ? 7.899 -18.523 -16.635 1.00 74.75 248 LEU A N 1
ATOM 2128 C CA . LEU A 1 248 ? 8.896 -18.970 -17.620 1.00 74.75 248 LEU A CA 1
ATOM 2129 C C . LEU A 1 248 ? 9.203 -17.901 -18.678 1.00 74.75 248 LEU A C 1
ATOM 2131 O O . LEU A 1 248 ? 10.302 -17.835 -19.220 1.00 74.75 248 LEU A O 1
ATOM 2135 N N . SER A 1 249 ? 8.248 -17.011 -18.952 1.00 75.44 249 SER A N 1
ATOM 2136 C CA . SER A 1 249 ? 8.453 -15.876 -19.857 1.00 75.44 249 SER A CA 1
ATOM 2137 C C . SER A 1 249 ? 9.355 -14.781 -19.258 1.00 75.44 249 SER A C 1
ATOM 2139 O O . SER A 1 249 ? 9.699 -13.825 -19.955 1.00 75.44 249 SER A O 1
ATOM 2141 N N . TYR A 1 250 ? 9.748 -14.914 -17.984 1.00 76.88 250 TYR A N 1
ATOM 2142 C CA . TYR A 1 250 ? 10.545 -13.950 -17.220 1.00 76.88 250 TYR A CA 1
ATOM 2143 C C . TYR A 1 250 ? 11.707 -14.624 -16.477 1.00 76.88 250 TYR A C 1
ATOM 2145 O O . TYR A 1 250 ? 12.089 -14.187 -15.390 1.00 76.88 250 TYR A O 1
ATOM 2153 N N . ASP A 1 251 ? 12.281 -15.680 -17.061 1.00 70.25 251 ASP A N 1
ATOM 2154 C CA . ASP A 1 251 ? 13.344 -16.487 -16.453 1.00 70.25 251 ASP A CA 1
ATOM 2155 C C . ASP A 1 251 ? 14.471 -15.637 -15.842 1.00 70.25 251 ASP A C 1
ATOM 2157 O O . ASP A 1 251 ? 14.859 -15.876 -14.707 1.00 70.25 251 ASP A O 1
ATOM 2161 N N . THR A 1 252 ? 14.940 -14.572 -16.500 1.00 69.25 252 THR A N 1
ATOM 2162 C CA . THR A 1 252 ? 15.995 -13.687 -15.961 1.00 69.25 252 THR A CA 1
ATOM 2163 C C . THR A 1 252 ? 15.608 -12.989 -14.648 1.00 69.25 252 THR A C 1
ATOM 2165 O O . THR A 1 252 ? 16.459 -12.769 -13.788 1.00 69.25 252 THR A O 1
ATOM 2168 N N . PHE A 1 253 ? 14.332 -12.649 -14.458 1.00 72.06 253 PHE A N 1
ATOM 2169 C CA . PHE A 1 253 ? 13.826 -12.036 -13.225 1.00 72.06 253 PHE A CA 1
ATOM 2170 C C . PHE A 1 253 ? 13.733 -13.048 -12.085 1.00 72.06 253 PHE A C 1
ATOM 2172 O O . PHE A 1 253 ? 14.205 -12.783 -10.981 1.00 72.06 253 PHE A O 1
ATOM 2179 N N . PHE A 1 254 ? 13.195 -14.237 -12.357 1.00 70.81 254 PHE A N 1
ATOM 2180 C CA . PHE A 1 254 ? 13.048 -15.266 -11.330 1.00 70.81 254 PHE A CA 1
ATOM 2181 C C . PHE A 1 254 ? 14.356 -16.022 -11.036 1.00 70.81 254 PHE A C 1
ATOM 2183 O O . PHE A 1 254 ? 14.573 -16.441 -9.901 1.00 70.81 254 PHE A O 1
ATOM 2190 N N . MET A 1 255 ? 15.283 -16.124 -11.994 1.00 65.81 255 MET A N 1
ATOM 2191 C CA . MET A 1 255 ? 16.630 -16.673 -11.776 1.00 65.81 255 MET A CA 1
ATOM 2192 C C . MET A 1 255 ? 17.474 -15.783 -10.860 1.00 65.81 255 MET A C 1
ATOM 2194 O O . MET A 1 255 ? 18.189 -16.304 -10.002 1.00 65.81 255 MET A O 1
ATOM 2198 N N . ALA A 1 256 ? 17.338 -14.454 -10.967 1.00 60.97 256 ALA A N 1
ATOM 2199 C CA . ALA A 1 256 ? 17.995 -13.513 -10.058 1.00 60.97 256 ALA A CA 1
ATOM 2200 C C . ALA A 1 256 ? 17.590 -13.736 -8.583 1.00 60.97 256 ALA A C 1
ATOM 2202 O O . ALA A 1 256 ? 18.343 -13.393 -7.671 1.00 60.97 256 ALA A O 1
ATOM 2203 N N . LEU A 1 257 ? 16.438 -14.361 -8.311 1.00 58.78 257 LEU A N 1
ATOM 2204 C CA . LEU A 1 257 ? 16.027 -14.746 -6.955 1.00 58.78 257 LEU A CA 1
ATOM 2205 C C . LEU A 1 257 ? 16.702 -16.032 -6.476 1.00 58.78 257 LEU A C 1
ATOM 2207 O O . LEU A 1 257 ? 17.093 -16.122 -5.311 1.00 58.78 257 LEU A O 1
ATOM 2211 N N . ASP A 1 258 ? 16.851 -17.021 -7.357 1.00 52.81 258 ASP A N 1
ATOM 2212 C CA . ASP A 1 258 ? 17.419 -18.329 -7.019 1.00 52.81 258 ASP A CA 1
ATOM 2213 C C . ASP A 1 258 ? 18.935 -18.275 -6.775 1.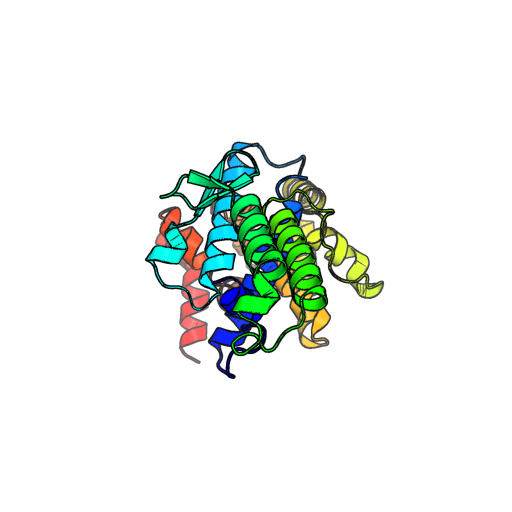00 52.81 258 ASP A C 1
ATOM 2215 O O . ASP A 1 258 ? 19.441 -18.985 -5.901 1.00 52.81 258 ASP A O 1
ATOM 2219 N N . GLU A 1 259 ? 19.671 -17.409 -7.479 1.00 48.19 259 GLU A N 1
ATOM 2220 C CA . GLU A 1 259 ? 21.098 -17.179 -7.199 1.00 48.19 259 GLU A CA 1
ATOM 2221 C C . GLU A 1 259 ? 21.323 -16.497 -5.841 1.00 48.19 259 GLU A C 1
ATOM 2223 O O . GLU A 1 259 ? 22.299 -16.793 -5.146 1.00 48.19 259 GLU A O 1
ATOM 2228 N N . ASN A 1 260 ? 20.381 -15.653 -5.415 1.00 42.59 260 ASN A N 1
ATOM 2229 C CA . ASN A 1 260 ? 20.429 -14.952 -4.133 1.00 42.59 260 ASN A CA 1
ATOM 2230 C C . ASN A 1 260 ? 19.962 -15.809 -2.942 1.00 42.59 260 ASN A C 1
ATOM 2232 O O . ASN A 1 260 ? 20.339 -15.518 -1.812 1.00 42.59 260 ASN A O 1
ATOM 2236 N N . ARG A 1 261 ? 19.184 -16.879 -3.169 1.00 38.44 261 ARG A N 1
ATOM 2237 C CA . ARG A 1 261 ? 18.776 -17.848 -2.127 1.00 38.44 261 ARG A CA 1
ATOM 2238 C C . ARG A 1 261 ? 19.838 -18.911 -1.813 1.00 38.44 261 ARG A C 1
ATOM 2240 O O . ARG A 1 261 ? 19.692 -19.637 -0.833 1.00 38.44 261 ARG A O 1
ATOM 2247 N N . LYS A 1 262 ? 20.878 -19.037 -2.645 1.00 31.88 262 LYS A N 1
ATOM 2248 C CA . LYS A 1 262 ? 21.969 -20.024 -2.501 1.00 31.88 262 LYS A CA 1
ATOM 2249 C C . LYS A 1 262 ? 23.241 -19.465 -1.839 1.00 31.88 262 LYS A C 1
ATOM 2251 O O . LYS A 1 262 ? 24.227 -20.197 -1.751 1.00 31.88 262 LYS A O 1
ATOM 2256 N N . ARG A 1 263 ? 23.235 -18.205 -1.398 1.00 31.25 263 ARG A N 1
ATOM 2257 C CA . ARG A 1 263 ? 24.307 -17.565 -0.616 1.00 31.25 263 ARG A CA 1
ATOM 2258 C C . ARG A 1 263 ? 23.844 -17.322 0.813 1.00 31.25 263 ARG A C 1
ATOM 2260 O O . ARG A 1 263 ? 24.715 -17.403 1.704 1.00 31.25 263 ARG A O 1
#

Sequence (263 aa):
MLWTINSTLVPGYGQYSDMNVFMKGYSFLQLSHINNSDYLTKKQKEEIRDFFFWHFLYTHPVNEETLEAFSFRGQDLFYSDANVKVSDYFRLYHDFYIERYSSYKDKLEVKPQDIEQFKYLTLDLIKVIEGKSKKLKLPDDEELSIILNYVNNIDFFLKSYYSDRESIFRLLKNALLRSDEDSYQNYIFSVFIQNYVCYILNFDFDEMKYLVDYFNEDIDTYNNIIKRIHSDAIFIDRLVYLKKVDVLSYDTFFMALDENRKR

Radius of gyration: 20.6 Å; Cα contacts (8 Å, |Δi|>4): 237; chains: 1; bounding box: 49×38×58 Å

Solvent-accessible surface area (backbone atoms only — not comparable to full-atom values): 14796 Å² total; per-residue (Å²): 105,67,65,50,64,63,66,56,86,66,69,73,94,48,84,68,39,59,28,32,52,46,37,29,52,49,24,51,48,48,29,16,39,48,73,77,37,84,71,57,51,74,68,56,38,53,55,51,44,52,53,30,51,46,45,33,47,64,53,37,100,62,55,72,69,63,60,69,35,54,46,70,59,88,59,46,49,23,35,55,89,80,69,39,46,47,66,56,53,48,51,52,55,41,49,52,52,49,78,42,31,88,84,40,51,94,80,45,98,64,53,59,68,54,48,52,51,52,40,54,53,51,50,50,54,48,29,25,62,40,29,71,41,76,64,60,69,77,84,90,46,85,95,44,45,71,61,49,47,44,60,60,26,64,46,58,34,54,54,46,39,81,72,41,49,67,62,49,53,52,47,52,54,58,41,57,77,48,25,86,79,38,75,64,50,30,49,52,42,52,50,42,53,48,46,45,45,67,68,44,40,36,102,37,57,71,59,52,54,57,55,50,64,73,27,64,92,40,55,69,61,42,48,52,52,52,48,48,53,59,62,48,31,66,60,56,63,51,46,39,61,76,68,62,56,67,61,79,84,40,46,75,66,59,47,56,52,58,64,63,73,76,111

Mean predicted aligned error: 6.62 Å

pLDDT: mean 86.56, std 14.95, range [31.25, 97.44]

Secondary structure (DSSP, 8-state):
-HHHHHTTS---SSHHHHHHHHHHHHHHHHHHHHTT-SSS-HHHHHHHHHHHHHHHHHTSS--HHHHHSEEEETTEEEETTTTEEHHHHHHHHHHHHHHTHHHHTTT-SS-HHHHHHHHHHHHHHHHHHTT-SPPP-PPP-STTHHHHHHHH-HHHHHHHHHH-HHHHHHHHHHHHHHTTT-HHHHHHHHHHHHHHIIIIITT-TTHHHHHHHHTTT-HHHHHHHHHHHHHS-THHHHHHHHHT--GGGGHHHHHHHHHHHT-